Protein AF-A0A535KNZ9-F1 (afdb_monomer)

Foldseek 3Di:
DDDDDDDDDDDDDDPDPDDPPPPPPPPPPPDPPLPPPWFPDFDQDDQDPVPDDLVVVLLVVVVVQVPDPVHPDDDDDDDPPPCSSVSVSSNLVVLVVCVVVVHDHAQFETETEGHLQDEPLSVLCRVCVRLVHDDPCLVVDDPVVSVVVSVVSCPPPVHHYDYHYHPCVSHVDCVSVVVVVVVPDPPDD

Solvent-accessible surface area (backbone atoms only — not comparable to full-atom values): 12225 Å² total; per-residue (Å²): 137,90,82,88,87,87,87,86,79,81,88,75,89,73,83,81,85,76,76,82,72,79,75,77,74,75,73,71,77,77,67,80,78,74,82,72,85,30,58,71,36,67,66,68,68,87,66,53,73,92,80,39,86,76,58,60,68,63,44,52,51,53,52,52,48,64,68,35,90,89,42,90,77,84,85,90,83,77,68,86,89,77,44,63,66,56,50,51,24,46,44,50,52,53,45,51,52,37,36,75,70,72,44,100,49,58,72,27,70,35,42,40,26,49,17,77,70,34,46,72,68,55,53,51,52,49,52,34,50,50,65,72,47,86,61,98,59,50,90,78,45,55,74,69,56,44,53,51,53,48,53,60,60,63,64,36,91,87,47,43,64,46,75,45,70,37,59,55,66,38,71,72,41,66,72,50,58,54,60,61,65,71,75,66,75,75,81,80,127

Radius of gyration: 28.62 Å; Cα contacts (8 Å, |Δi|>4): 158; chains: 1; bounding box: 49×64×107 Å

Nearest PDB structures (foldseek):
  8dfm-assembly1_D  TM=2.794E-01  e=5.513E+00  Homo sapiens
  2lnd-assembly1_A  TM=2.358E-01  e=5.881E+00  synthetic construct
  5b3h-assembly2_E  TM=2.537E-01  e=5.881E+00  Arabidopsis thaliana

Sequence (189 aa):
MQGHVQDINKFTLQPPQSTYMLATVQVKAQQPRNYTFSMNSTVPPSTDASTVMQRGDEVNTVLRMLTDLQTSSVILTGDSGVGKSMLAALLYSRLELTAQAGLPAPRHFVWLSVGAYTTLPDVIASILSGIHVHDPGFFLLGPEQQVLTLLRALRRPREPALVVLDQFEGLLNPETHQILEGQGEIPLF

Secondary structure (DSSP, 8-state):
-------------PPP--------------------SSEEESSPPP--TTTS---HHHHHHHHHHHHSTT-S-------TTS-HHHHHHHHHHHHHHHHHTTSS--SEEEEEEE-TT--HHHHHHHHHHHTT---TTGGGS-HHHHHHHHHHHHT-TT--EEEEEETTHHHH-HHHHHHHHTT------

Mean predicted aligned error: 14.38 Å

pLDDT: mean 74.49, std 22.16, range [31.3, 95.62]

Structure (mmCIF, N/CA/C/O backbone):
data_AF-A0A535KNZ9-F1
#
_entry.id   AF-A0A535KNZ9-F1
#
loop_
_atom_site.group_PDB
_atom_site.id
_atom_site.type_symbol
_atom_site.label_atom_id
_atom_site.label_alt_id
_atom_site.label_comp_id
_atom_site.label_asym_id
_atom_site.label_entity_id
_atom_site.label_seq_id
_atom_site.pdbx_PDB_ins_code
_atom_site.Cartn_x
_atom_site.Cartn_y
_atom_site.Cartn_z
_atom_site.occupancy
_atom_site.B_iso_or_equiv
_atom_site.auth_seq_id
_atom_site.auth_comp_id
_atom_site.auth_asym_id
_atom_site.auth_atom_id
_atom_site.pdbx_PDB_model_num
ATOM 1 N N . MET A 1 1 ? -2.538 -49.581 -86.887 1.00 39.16 1 MET A N 1
ATOM 2 C CA . MET A 1 1 ? -1.205 -49.612 -86.241 1.00 39.16 1 MET A CA 1
ATOM 3 C C . MET A 1 1 ? -1.165 -48.507 -85.185 1.00 39.16 1 MET A C 1
ATOM 5 O O . MET A 1 1 ? -1.936 -47.567 -85.303 1.00 39.16 1 MET A O 1
ATOM 9 N N . GLN A 1 2 ? -0.390 -48.718 -84.120 1.00 34.19 2 GLN A N 1
ATOM 10 C CA . GLN A 1 2 ? -0.429 -48.083 -82.787 1.00 34.19 2 GLN A CA 1
ATOM 11 C C . GLN A 1 2 ? 0.057 -46.617 -82.682 1.00 34.19 2 GLN A C 1
ATOM 13 O O . GLN A 1 2 ? 0.839 -46.179 -83.517 1.00 34.19 2 GLN A O 1
ATOM 18 N N . GLY A 1 3 ? -0.319 -45.971 -81.555 1.00 32.22 3 GLY A N 1
ATOM 19 C CA . GLY A 1 3 ? 0.392 -44.878 -80.837 1.00 32.22 3 GLY A CA 1
ATOM 20 C C . GLY A 1 3 ? -0.304 -43.503 -80.903 1.00 32.22 3 GLY A C 1
ATOM 21 O O . GLY A 1 3 ? -0.301 -42.908 -81.968 1.00 32.22 3 GLY A O 1
ATOM 22 N N . HIS A 1 4 ? -1.073 -43.002 -79.912 1.00 33.06 4 HIS A N 1
ATOM 23 C CA . HIS A 1 4 ? -0.689 -42.348 -78.625 1.00 33.06 4 HIS A CA 1
ATOM 24 C C . HIS A 1 4 ? 0.425 -41.284 -78.814 1.00 33.06 4 HIS A C 1
ATOM 26 O O . HIS A 1 4 ? 1.484 -41.636 -79.312 1.00 33.06 4 HIS A O 1
ATOM 32 N N . VAL A 1 5 ? 0.268 -39.982 -78.504 1.00 36.25 5 VAL A N 1
ATOM 33 C CA . VAL A 1 5 ? 0.156 -39.370 -77.158 1.00 36.25 5 VAL A CA 1
ATOM 34 C C . VAL A 1 5 ? -0.211 -37.857 -77.239 1.00 36.25 5 VAL A C 1
ATOM 36 O O . VAL A 1 5 ? 0.451 -37.100 -77.938 1.00 36.25 5 VAL A O 1
ATOM 39 N N . GLN A 1 6 ? -1.237 -37.486 -76.460 1.00 36.56 6 GLN A N 1
ATOM 40 C CA . GLN A 1 6 ? -1.499 -36.289 -75.617 1.00 36.56 6 GLN A CA 1
ATOM 41 C C . GLN A 1 6 ? -1.649 -34.843 -76.148 1.00 36.56 6 GLN A C 1
ATOM 43 O O . GLN A 1 6 ? -0.715 -34.152 -76.544 1.00 36.56 6 GLN A O 1
ATOM 48 N N . ASP A 1 7 ? -2.892 -34.399 -75.933 1.00 37.12 7 ASP A N 1
ATOM 49 C CA . ASP A 1 7 ? -3.449 -33.102 -75.542 1.00 37.12 7 ASP A CA 1
ATOM 50 C C . ASP A 1 7 ? -2.548 -32.049 -74.865 1.00 37.12 7 ASP A C 1
ATOM 52 O O . ASP A 1 7 ? -1.911 -32.288 -73.841 1.00 37.12 7 ASP A O 1
ATOM 56 N N . ILE A 1 8 ? -2.705 -30.804 -75.327 1.00 36.19 8 ILE A N 1
ATOM 57 C CA . ILE A 1 8 ? -2.505 -29.576 -74.544 1.00 36.19 8 ILE A CA 1
ATOM 58 C C . ILE A 1 8 ? -3.769 -28.724 -74.683 1.00 36.19 8 ILE A C 1
ATOM 60 O O . ILE A 1 8 ? -3.910 -27.907 -75.593 1.00 36.19 8 ILE A O 1
ATOM 64 N N . ASN A 1 9 ? -4.725 -28.963 -73.783 1.00 38.25 9 ASN A N 1
ATOM 65 C CA . ASN A 1 9 ? -5.934 -28.160 -73.658 1.00 38.25 9 ASN A CA 1
ATOM 66 C C . ASN A 1 9 ? -5.659 -26.869 -72.879 1.00 38.25 9 ASN A C 1
ATOM 68 O O . ASN A 1 9 ? -4.978 -26.847 -71.855 1.00 38.25 9 ASN A O 1
ATOM 72 N N . LYS A 1 10 ? -6.220 -25.788 -73.420 1.00 40.00 10 LYS A N 1
ATOM 73 C CA . LYS A 1 10 ? -6.151 -24.402 -72.958 1.00 40.00 10 LYS A CA 1
ATOM 74 C C . LYS A 1 10 ? -6.580 -24.263 -71.494 1.00 40.00 10 LYS A C 1
ATOM 76 O O . LYS A 1 10 ? -7.691 -24.635 -71.128 1.00 40.00 10 LYS A O 1
ATOM 81 N N . PHE A 1 11 ? -5.725 -23.637 -70.690 1.00 34.12 11 PHE A N 1
ATOM 82 C CA . PHE A 1 11 ? -6.059 -23.156 -69.352 1.00 34.12 11 PHE A CA 1
ATOM 83 C C . PHE A 1 11 ? -7.019 -21.962 -69.449 1.00 34.12 11 PHE A C 1
ATOM 85 O O . PHE A 1 11 ? -6.613 -20.839 -69.744 1.00 34.12 11 PHE A O 1
ATOM 92 N N . THR A 1 12 ? -8.301 -22.201 -69.191 1.00 36.66 12 THR A N 1
ATOM 93 C CA . THR A 1 12 ? -9.285 -21.161 -68.860 1.00 36.66 12 THR A CA 1
ATOM 94 C C . THR A 1 12 ? -9.306 -20.967 -67.346 1.00 36.66 12 THR A C 1
ATOM 96 O O . THR A 1 12 ? -9.659 -21.881 -66.605 1.00 36.66 12 THR A O 1
ATOM 99 N N . LEU A 1 13 ? -8.912 -19.777 -66.887 1.00 37.06 13 LEU A N 1
ATOM 100 C CA . LEU A 1 13 ? -8.936 -19.376 -65.481 1.00 37.06 13 LEU A CA 1
ATOM 101 C C . LEU A 1 13 ? -10.388 -19.167 -65.020 1.00 37.06 13 LEU A C 1
ATOM 103 O O . LEU A 1 13 ? -11.005 -18.150 -65.334 1.00 37.06 13 LEU A O 1
ATOM 107 N N . GLN A 1 14 ? -10.929 -20.126 -64.269 1.00 38.38 14 GLN A N 1
ATOM 108 C CA . GLN A 1 14 ? -12.093 -19.913 -63.405 1.00 38.38 14 GLN A CA 1
ATOM 109 C C . GLN A 1 14 ? -11.605 -19.400 -62.040 1.00 38.38 14 GLN A C 1
ATOM 111 O O . GLN A 1 14 ? -10.661 -19.974 -61.491 1.00 38.38 14 GLN A O 1
ATOM 116 N N . PRO A 1 15 ? -12.209 -18.348 -61.460 1.00 41.50 15 PRO A N 1
ATOM 117 C CA . PRO A 1 15 ? -11.874 -17.939 -60.104 1.00 41.50 15 PRO A CA 1
ATOM 118 C C . PRO A 1 15 ? -12.396 -18.986 -59.102 1.00 41.50 15 PRO A C 1
ATOM 120 O O . PRO A 1 15 ? -13.551 -19.407 -59.215 1.00 41.50 15 PRO A O 1
ATOM 123 N N . PRO A 1 16 ? -11.593 -19.415 -58.113 1.00 38.31 16 PRO A N 1
ATOM 124 C CA . PRO A 1 16 ? -12.078 -20.295 -57.063 1.00 38.31 16 PRO A CA 1
ATOM 125 C C . PRO A 1 16 ? -13.071 -19.540 -56.172 1.00 38.31 16 PRO A C 1
ATOM 127 O O . PRO A 1 16 ? -12.793 -18.446 -55.678 1.00 38.31 16 PRO A O 1
ATOM 130 N N . GLN A 1 17 ? -14.240 -20.143 -55.958 1.00 41.19 17 GLN A N 1
ATOM 131 C CA . GLN A 1 17 ? -15.178 -19.735 -54.920 1.00 41.19 17 GLN A CA 1
ATOM 132 C C . GLN A 1 17 ? -14.539 -20.013 -53.555 1.00 41.19 17 GLN A C 1
ATOM 134 O O . GLN A 1 17 ? -14.625 -21.121 -53.030 1.00 41.19 17 GLN A O 1
ATOM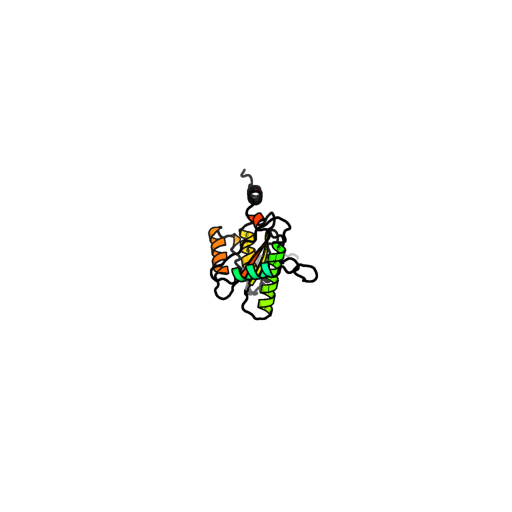 139 N N . SER A 1 18 ? -13.865 -19.018 -52.984 1.00 37.72 18 SER A N 1
ATOM 140 C CA . SER A 1 18 ? -13.358 -19.107 -51.616 1.00 37.72 18 SER A CA 1
ATOM 141 C C . SER A 1 18 ? -14.517 -18.944 -50.639 1.00 37.72 18 SER A C 1
ATOM 143 O O . SER A 1 18 ? -14.947 -17.838 -50.319 1.00 37.72 18 SER A O 1
ATOM 145 N N . THR A 1 19 ? -15.032 -20.078 -50.174 1.00 40.06 19 THR A N 1
ATOM 146 C CA . THR A 1 19 ? -15.818 -20.202 -48.950 1.00 40.06 19 THR A CA 1
ATOM 147 C C . THR A 1 19 ? -15.082 -19.488 -47.816 1.00 40.06 19 THR A C 1
ATOM 149 O O . THR A 1 19 ? -14.026 -19.940 -47.375 1.00 40.06 19 THR A O 1
ATOM 152 N N . TYR A 1 20 ? -15.630 -18.373 -47.332 1.00 35.84 20 TYR A N 1
ATOM 153 C CA . TYR A 1 20 ? -15.193 -17.759 -46.082 1.00 35.84 20 TYR A CA 1
ATOM 154 C C . TYR A 1 20 ? -15.549 -18.710 -44.934 1.00 35.84 20 TYR A C 1
ATOM 156 O O . TYR A 1 20 ? -16.614 -18.613 -44.328 1.00 35.84 20 TYR A O 1
ATOM 164 N N . MET A 1 21 ? -14.667 -19.666 -44.644 1.00 35.38 21 MET A N 1
ATOM 165 C CA . MET A 1 21 ? -14.666 -20.315 -43.344 1.00 35.38 21 MET A CA 1
ATOM 166 C C . MET A 1 21 ? -14.260 -19.245 -42.336 1.00 35.38 21 MET A C 1
ATOM 168 O O . MET A 1 21 ? -13.110 -18.806 -42.318 1.00 35.38 21 MET A O 1
ATOM 172 N N . LEU A 1 22 ? -15.217 -18.799 -41.519 1.00 35.72 22 LEU A N 1
ATOM 173 C CA . LEU A 1 22 ? -14.913 -18.125 -40.267 1.00 35.72 22 LEU A CA 1
ATOM 174 C C . LEU A 1 22 ? -14.043 -19.080 -39.450 1.00 35.72 22 LEU A C 1
ATOM 176 O O . LEU A 1 22 ? -14.545 -19.958 -38.751 1.00 35.72 22 LEU A O 1
ATOM 180 N N . ALA A 1 23 ? -12.726 -18.914 -39.548 1.00 34.81 23 ALA A N 1
ATOM 181 C CA . ALA A 1 23 ? -11.827 -19.358 -38.510 1.00 34.81 23 ALA A CA 1
ATOM 182 C C . ALA A 1 23 ? -12.213 -18.548 -37.273 1.00 34.81 23 ALA A C 1
ATOM 184 O O . ALA A 1 23 ? -11.789 -17.407 -37.092 1.00 34.81 23 ALA A O 1
ATOM 185 N N . THR A 1 24 ? -13.083 -19.115 -36.441 1.00 36.78 24 THR A N 1
ATOM 186 C CA . THR A 1 24 ? -13.225 -18.685 -35.059 1.00 36.78 24 THR A CA 1
ATOM 187 C C . THR A 1 24 ? -11.876 -18.938 -34.408 1.00 36.78 24 THR A C 1
ATOM 189 O O . THR A 1 24 ? -11.614 -20.016 -33.877 1.00 36.78 24 THR A O 1
ATOM 192 N N . VAL A 1 25 ? -10.986 -17.951 -34.503 1.00 35.62 25 VAL A N 1
ATOM 193 C CA . VAL A 1 25 ? -9.851 -17.827 -33.605 1.00 35.62 25 VAL A CA 1
ATOM 194 C C . VAL A 1 25 ? -10.488 -17.672 -32.236 1.00 35.62 25 VAL A C 1
ATOM 196 O O . VAL A 1 25 ? -10.927 -16.588 -31.854 1.00 35.62 25 VAL A O 1
ATOM 199 N N . GLN A 1 26 ? -10.620 -18.787 -31.516 1.00 33.94 26 GLN A N 1
ATOM 200 C CA . GLN A 1 26 ? -10.774 -18.732 -30.078 1.00 33.94 26 GLN A CA 1
ATOM 201 C C . GLN A 1 26 ? -9.528 -18.015 -29.578 1.00 33.94 26 GLN A C 1
ATOM 203 O O . GLN A 1 26 ? -8.453 -18.603 -29.461 1.00 33.94 26 GLN A O 1
ATOM 208 N N . VAL A 1 27 ? -9.667 -16.712 -29.337 1.00 34.44 27 VAL A N 1
ATOM 209 C CA . VAL A 1 27 ? -8.736 -15.960 -28.515 1.00 34.44 27 VAL A CA 1
ATOM 210 C C . VAL A 1 27 ? -8.829 -16.627 -27.154 1.00 34.44 27 VAL A C 1
ATOM 212 O O . VAL A 1 27 ? -9.725 -16.347 -26.361 1.00 34.44 27 VAL A O 1
ATOM 215 N N . LYS A 1 28 ? -7.948 -17.605 -26.927 1.00 31.30 28 LYS A N 1
ATOM 216 C CA . LYS A 1 28 ? -7.671 -18.144 -25.605 1.00 31.30 28 LYS A CA 1
ATOM 217 C C . LYS A 1 28 ? -7.390 -16.918 -24.757 1.00 31.30 28 LYS A C 1
ATOM 219 O O . LYS A 1 28 ? -6.410 -16.225 -25.031 1.00 31.30 28 LYS A O 1
ATOM 224 N N . ALA A 1 29 ? -8.308 -16.614 -23.836 1.00 39.47 29 ALA A N 1
ATOM 225 C CA . ALA A 1 29 ? -8.191 -15.495 -22.918 1.00 39.47 29 ALA A CA 1
ATOM 226 C C . ALA A 1 29 ? -6.749 -15.483 -22.419 1.00 39.47 29 ALA A C 1
ATOM 228 O O . ALA A 1 29 ? -6.291 -16.461 -21.819 1.00 39.47 29 ALA A O 1
ATOM 229 N N . GLN A 1 30 ? -6.005 -14.448 -22.809 1.00 34.53 30 GLN A N 1
ATOM 230 C CA . GLN A 1 30 ? -4.644 -14.267 -22.352 1.00 34.53 30 GLN A CA 1
ATOM 231 C C . GLN A 1 30 ? -4.759 -14.164 -20.838 1.00 34.53 30 GLN A C 1
ATOM 233 O O . GLN A 1 30 ? -5.294 -13.191 -20.313 1.00 34.53 30 GLN A O 1
ATOM 238 N N . GLN A 1 31 ? -4.346 -15.228 -20.150 1.00 38.00 31 GLN A N 1
ATOM 239 C CA . GLN A 1 31 ? -4.131 -15.176 -18.716 1.00 38.00 31 GLN A CA 1
ATOM 240 C C . GLN A 1 31 ? -3.227 -13.965 -18.468 1.00 38.00 31 GLN A C 1
ATOM 242 O O . GLN A 1 31 ? -2.269 -13.790 -19.236 1.00 38.00 31 GLN A O 1
ATOM 247 N N . PRO A 1 32 ? -3.534 -13.111 -17.477 1.00 37.00 32 PRO A N 1
ATOM 248 C CA . PRO A 1 32 ? -2.661 -11.999 -17.148 1.00 37.00 32 PRO A CA 1
ATOM 249 C C . PRO A 1 32 ? -1.264 -12.581 -16.952 1.00 37.00 32 PRO A C 1
ATOM 251 O O . PRO A 1 32 ? -1.059 -13.490 -16.144 1.00 37.00 32 PRO A O 1
ATOM 254 N N . ARG A 1 33 ? -0.314 -12.146 -17.787 1.00 39.59 33 ARG A N 1
ATOM 255 C CA . ARG A 1 33 ? 1.093 -12.468 -17.578 1.00 39.59 33 ARG A CA 1
ATOM 256 C C . ARG A 1 33 ? 1.458 -11.805 -16.261 1.00 39.59 33 ARG A C 1
ATOM 258 O O . ARG A 1 33 ? 1.705 -10.606 -16.224 1.00 39.59 33 ARG A O 1
ATOM 265 N N . ASN A 1 34 ? 1.441 -12.581 -15.185 1.00 43.22 34 ASN A N 1
ATOM 266 C CA . ASN A 1 34 ? 2.008 -12.167 -13.918 1.00 43.22 34 ASN A CA 1
ATOM 267 C C . ASN A 1 34 ? 3.515 -12.052 -14.157 1.00 43.22 34 ASN A C 1
ATOM 269 O O . ASN A 1 34 ? 4.228 -13.059 -14.191 1.00 43.22 34 ASN A O 1
ATOM 273 N N . TYR A 1 35 ? 3.991 -10.834 -14.409 1.00 44.66 35 TYR A N 1
ATOM 274 C CA . TYR A 1 35 ? 5.412 -10.505 -14.460 1.00 44.66 35 TYR A CA 1
ATOM 275 C C . TYR A 1 35 ? 5.965 -10.644 -13.033 1.00 44.66 35 TYR A C 1
ATOM 277 O O . TYR A 1 35 ? 6.101 -9.680 -12.296 1.00 44.66 35 TYR A O 1
ATOM 285 N N . THR A 1 36 ? 6.194 -11.889 -12.610 1.00 45.84 36 THR A N 1
ATOM 286 C CA . THR A 1 36 ? 6.472 -12.278 -11.213 1.00 45.84 36 THR A CA 1
ATOM 287 C C . THR A 1 36 ? 7.977 -12.373 -10.942 1.00 45.84 36 THR A C 1
ATOM 289 O O . THR A 1 36 ? 8.408 -13.165 -10.115 1.00 45.84 36 THR A O 1
ATOM 292 N N . PHE A 1 37 ? 8.809 -11.641 -11.687 1.00 49.78 37 PHE A N 1
ATOM 293 C CA . PHE A 1 37 ? 10.268 -11.783 -11.578 1.00 49.78 37 PHE A CA 1
ATOM 294 C C . PHE A 1 37 ? 10.916 -10.784 -10.618 1.00 49.78 37 PHE A C 1
ATOM 296 O O . PHE A 1 37 ? 12.075 -10.958 -10.261 1.00 49.78 37 PHE A O 1
ATOM 303 N N . SER A 1 38 ? 10.184 -9.762 -10.179 1.00 60.25 38 SER A N 1
ATOM 304 C CA . SER A 1 38 ? 10.746 -8.663 -9.395 1.00 60.25 38 SER A CA 1
ATOM 305 C C . SER A 1 38 ? 10.395 -8.710 -7.908 1.00 60.25 38 SER A C 1
ATOM 307 O O . SER A 1 38 ? 11.213 -8.271 -7.103 1.00 60.25 38 SER A O 1
ATOM 309 N N . MET A 1 39 ? 9.220 -9.227 -7.531 1.00 74.31 39 MET A N 1
ATOM 310 C CA . MET A 1 39 ? 8.682 -9.123 -6.167 1.00 74.31 39 MET A CA 1
ATOM 311 C C . MET A 1 39 ? 9.048 -10.304 -5.277 1.00 74.31 39 MET A C 1
ATOM 313 O O . MET A 1 39 ? 8.943 -11.455 -5.691 1.00 74.31 39 MET A O 1
ATOM 317 N N . ASN A 1 40 ? 9.381 -10.018 -4.017 1.00 60.38 40 ASN A N 1
ATOM 318 C CA . ASN A 1 40 ? 9.704 -11.042 -3.023 1.00 60.38 40 ASN A CA 1
ATOM 319 C C . ASN A 1 40 ? 8.456 -11.785 -2.520 1.00 60.38 40 ASN A C 1
ATOM 321 O O . ASN A 1 40 ? 8.513 -12.973 -2.216 1.00 60.38 40 ASN A O 1
ATOM 325 N N . SER A 1 41 ? 7.328 -11.083 -2.399 1.00 70.50 41 SER A N 1
ATOM 326 C CA . SER A 1 41 ? 6.042 -11.639 -1.966 1.00 70.50 41 SER A CA 1
ATOM 327 C C . SER A 1 41 ? 4.907 -10.678 -2.308 1.00 70.50 41 SER A C 1
ATOM 329 O O . SER A 1 41 ? 5.073 -9.461 -2.226 1.00 70.50 41 SER A O 1
ATOM 331 N N . THR A 1 42 ? 3.736 -11.224 -2.622 1.00 82.44 42 THR A N 1
ATOM 332 C CA . THR A 1 42 ? 2.476 -10.477 -2.774 1.00 82.44 42 THR A CA 1
ATOM 333 C C . THR A 1 42 ? 1.480 -10.760 -1.646 1.00 82.44 42 THR A C 1
ATOM 335 O O . THR A 1 42 ? 0.327 -10.338 -1.698 1.00 82.44 42 THR A O 1
ATOM 338 N N . VAL A 1 43 ? 1.916 -11.500 -0.622 1.00 84.38 43 VAL A N 1
ATOM 339 C CA . VAL A 1 43 ? 1.088 -11.943 0.502 1.00 84.38 43 VAL A CA 1
ATOM 340 C C . VAL A 1 43 ? 1.725 -11.469 1.812 1.00 84.38 43 VAL A C 1
ATOM 342 O O . VAL A 1 43 ? 2.948 -11.604 1.969 1.00 84.38 43 VAL A O 1
ATOM 345 N N . PRO A 1 44 ? 0.935 -10.921 2.755 1.00 87.75 44 PRO A N 1
ATOM 346 C CA . PRO A 1 44 ? 1.438 -10.552 4.073 1.00 87.75 44 PRO A CA 1
ATOM 347 C C . PRO A 1 44 ? 1.926 -11.777 4.867 1.00 87.75 44 PRO A C 1
ATOM 349 O O . PRO A 1 44 ? 1.442 -12.893 4.656 1.00 87.75 44 PRO A O 1
ATOM 352 N N . PRO A 1 45 ? 2.856 -11.596 5.822 1.00 85.62 45 PRO A N 1
ATOM 353 C CA . PRO A 1 45 ? 3.213 -12.650 6.767 1.00 85.62 45 PRO A CA 1
ATOM 354 C C . PRO A 1 45 ? 2.011 -13.045 7.643 1.00 85.62 45 PRO A C 1
ATOM 356 O O . PRO A 1 45 ? 1.118 -12.237 7.899 1.00 85.62 45 PRO A O 1
ATOM 359 N N . SER A 1 46 ? 2.000 -14.292 8.127 1.00 81.69 46 SER A N 1
ATOM 360 C CA . SER A 1 46 ? 0.912 -14.820 8.964 1.00 81.69 46 SER A CA 1
ATOM 361 C C . SER A 1 46 ? 0.729 -14.008 10.250 1.00 81.69 46 SER A C 1
ATOM 363 O O . SER A 1 46 ? 1.695 -13.747 10.963 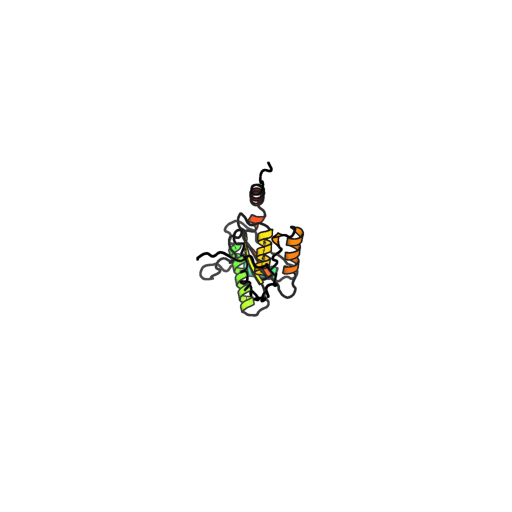1.00 81.69 46 SER A O 1
ATOM 365 N N . THR A 1 47 ? -0.518 -13.643 10.564 1.00 82.62 47 THR A N 1
ATOM 366 C CA . THR A 1 47 ? -0.891 -12.828 11.734 1.00 82.62 47 THR A CA 1
ATOM 367 C C . THR A 1 47 ? -1.548 -13.616 12.865 1.00 82.62 47 THR A C 1
ATOM 369 O O . THR A 1 47 ? -2.220 -13.022 13.710 1.00 82.62 47 THR A O 1
ATOM 372 N N . ASP A 1 48 ? -1.416 -14.942 12.877 1.00 79.00 48 ASP A N 1
ATOM 373 C CA . ASP A 1 48 ? -2.092 -15.792 13.858 1.00 79.00 48 ASP A CA 1
ATOM 374 C C . ASP A 1 48 ? -1.736 -15.383 15.301 1.00 79.00 48 ASP A C 1
ATOM 376 O O . ASP A 1 48 ? -0.571 -15.382 15.709 1.00 79.00 48 ASP A O 1
ATOM 380 N N . ALA A 1 49 ? -2.766 -15.052 16.085 1.00 71.56 49 ALA A N 1
ATOM 381 C CA . ALA A 1 49 ? -2.641 -14.612 17.470 1.00 71.56 49 ALA A CA 1
ATOM 382 C C . ALA A 1 49 ? -2.051 -15.677 18.403 1.00 71.56 49 ALA A C 1
ATOM 384 O O . ALA A 1 49 ? -1.560 -15.332 19.476 1.00 71.56 49 ALA A O 1
ATOM 385 N N . SER A 1 50 ? -2.048 -16.947 17.992 1.00 66.44 50 SER A N 1
ATOM 386 C CA . SER A 1 50 ? -1.359 -18.021 18.713 1.00 66.44 50 SER A CA 1
ATOM 387 C C . SER A 1 50 ? 0.169 -17.953 18.584 1.00 66.44 50 SER A C 1
ATOM 389 O O . SER A 1 50 ? 0.880 -18.515 19.415 1.00 66.44 50 SER A O 1
ATOM 391 N N . THR A 1 51 ? 0.681 -17.241 17.575 1.00 67.50 51 THR A N 1
ATOM 392 C CA . THR A 1 51 ? 2.116 -17.179 17.246 1.00 67.50 51 THR A CA 1
ATOM 393 C C . THR A 1 51 ? 2.694 -15.764 17.272 1.00 67.50 51 THR A C 1
ATOM 395 O O . THR A 1 51 ? 3.912 -15.603 17.347 1.00 67.50 51 THR A O 1
ATOM 398 N N . VAL A 1 52 ? 1.846 -14.729 17.249 1.00 75.81 52 VAL A N 1
ATOM 399 C CA . VAL A 1 52 ? 2.262 -13.332 17.069 1.00 75.81 52 VAL A CA 1
ATOM 400 C C . VAL A 1 52 ? 1.650 -12.415 18.127 1.00 75.81 52 VAL A C 1
ATOM 402 O O . VAL A 1 52 ? 0.432 -12.358 18.315 1.00 75.81 52 VAL A O 1
ATOM 405 N N . MET A 1 53 ? 2.503 -11.598 18.754 1.00 78.12 53 MET A N 1
ATOM 406 C CA . MET A 1 53 ? 2.088 -10.520 19.655 1.00 78.12 53 MET A CA 1
ATOM 407 C C . MET A 1 53 ? 1.306 -9.433 18.899 1.00 78.12 53 MET A C 1
ATOM 409 O O . MET A 1 53 ? 1.819 -8.814 17.972 1.00 78.12 53 MET A O 1
ATOM 413 N N . GLN A 1 54 ? 0.078 -9.160 19.340 1.00 80.50 54 GLN A N 1
ATOM 414 C CA . GLN A 1 54 ? -0.910 -8.371 18.587 1.00 80.50 54 GLN A CA 1
ATOM 415 C C . GLN A 1 54 ? -0.696 -6.846 18.597 1.00 80.50 54 GLN A C 1
ATOM 417 O O . GLN A 1 54 ? -1.441 -6.138 17.925 1.00 80.50 54 GLN A O 1
ATOM 422 N N . ARG A 1 55 ? 0.292 -6.334 19.355 1.00 78.75 55 ARG A N 1
ATOM 423 C CA . ARG A 1 55 ? 0.739 -4.918 19.359 1.00 78.75 55 ARG A CA 1
ATOM 424 C C . ARG A 1 55 ? -0.410 -3.899 19.261 1.00 78.75 55 ARG A C 1
ATOM 426 O O . ARG A 1 55 ? -0.370 -2.959 18.470 1.00 78.75 55 ARG A O 1
ATOM 433 N N . GLY A 1 56 ? -1.459 -4.113 20.059 1.00 80.00 56 GLY A N 1
ATOM 434 C CA . GLY A 1 56 ? -2.761 -3.465 19.875 1.00 80.00 56 GLY A CA 1
ATOM 435 C C . GLY A 1 56 ? -2.707 -1.937 19.858 1.00 80.00 56 GLY A C 1
ATOM 436 O O . GLY A 1 56 ? -3.378 -1.319 19.033 1.00 80.00 56 GLY A O 1
ATOM 437 N N . ASP A 1 57 ? -1.877 -1.330 20.705 1.00 86.69 57 ASP A N 1
ATOM 438 C CA . ASP A 1 57 ? -1.747 0.129 20.789 1.00 86.69 57 ASP A CA 1
ATOM 439 C C . ASP A 1 57 ? -1.093 0.731 19.537 1.00 86.69 57 ASP A C 1
ATOM 441 O O . ASP A 1 57 ? -1.573 1.736 19.005 1.00 86.69 57 ASP A O 1
ATOM 445 N N . GLU A 1 58 ? -0.045 0.087 19.011 1.00 88.88 58 GLU A N 1
ATOM 446 C CA . GLU A 1 58 ? 0.635 0.491 17.772 1.00 88.88 58 GLU A CA 1
ATOM 447 C C . GLU A 1 58 ? -0.316 0.363 16.576 1.00 88.88 58 GLU A C 1
ATOM 449 O O . GLU A 1 58 ? -0.474 1.304 15.795 1.00 88.88 58 GLU A O 1
ATOM 454 N N . VAL A 1 59 ? -1.023 -0.770 16.481 1.00 88.69 59 VAL A N 1
ATOM 455 C CA . VAL A 1 59 ? -2.022 -1.027 15.433 1.00 88.69 59 VAL A CA 1
ATOM 456 C C . VAL A 1 59 ? -3.137 0.018 15.481 1.00 88.69 59 VAL A C 1
ATOM 458 O O . VAL A 1 59 ? -3.475 0.610 14.459 1.00 88.69 59 VAL A O 1
ATOM 461 N N . ASN A 1 60 ? -3.699 0.300 16.660 1.00 90.25 60 ASN A N 1
ATOM 462 C CA . ASN A 1 60 ? -4.758 1.301 16.807 1.00 90.25 60 ASN A CA 1
ATOM 463 C C . ASN A 1 60 ? -4.267 2.709 16.440 1.00 90.25 60 ASN A C 1
ATOM 465 O O . ASN A 1 60 ? -5.001 3.479 15.820 1.00 90.25 60 ASN A O 1
ATOM 469 N N . THR A 1 61 ? -3.025 3.040 16.795 1.00 91.75 61 THR A N 1
ATOM 470 C CA . THR A 1 61 ? -2.422 4.340 16.486 1.00 91.75 61 THR A CA 1
ATOM 471 C C . THR A 1 61 ? -2.293 4.538 14.980 1.00 91.75 61 THR A C 1
ATOM 473 O O . THR A 1 61 ? -2.779 5.541 14.456 1.00 91.75 61 THR A O 1
ATOM 476 N N . VAL A 1 62 ? -1.704 3.570 14.272 1.00 91.69 62 VAL A N 1
ATOM 477 C CA . VAL A 1 62 ? -1.524 3.655 12.816 1.00 91.69 62 VAL A CA 1
ATOM 478 C C . VAL A 1 62 ? -2.866 3.597 12.088 1.00 91.69 62 VAL A C 1
ATOM 480 O O . VAL A 1 62 ? -3.085 4.360 11.151 1.00 91.69 62 VAL A O 1
ATOM 483 N N . LEU A 1 63 ? -3.805 2.766 12.547 1.00 89.94 63 LEU A N 1
ATOM 484 C CA . LEU A 1 63 ? -5.150 2.706 11.975 1.00 89.94 63 LEU A CA 1
ATOM 485 C C . LEU A 1 63 ? -5.872 4.055 12.086 1.00 89.94 63 LEU A C 1
ATOM 487 O O . LEU A 1 63 ? -6.504 4.500 11.128 1.00 89.94 63 LEU A O 1
ATOM 491 N N . ARG A 1 64 ? -5.739 4.742 13.228 1.00 90.12 64 ARG A N 1
ATOM 492 C CA . ARG A 1 64 ? -6.289 6.089 13.409 1.00 90.12 64 ARG A CA 1
ATOM 493 C C . ARG A 1 64 ? -5.654 7.091 12.446 1.00 90.12 64 ARG A C 1
ATOM 495 O O . ARG A 1 64 ? -6.382 7.902 11.889 1.00 90.12 64 ARG A O 1
ATOM 502 N N . MET A 1 65 ? -4.340 7.014 12.224 1.00 92.12 65 MET A N 1
ATOM 503 C CA . MET A 1 65 ? -3.658 7.854 11.230 1.00 92.12 65 MET A CA 1
ATOM 504 C C . MET A 1 65 ? -4.195 7.590 9.820 1.00 92.12 65 MET A C 1
ATOM 506 O O . MET A 1 65 ? -4.538 8.534 9.127 1.00 92.12 65 MET A O 1
ATOM 510 N N . LEU A 1 66 ? -4.344 6.325 9.419 1.00 88.25 66 LEU A N 1
ATOM 511 C CA . LEU A 1 66 ? -4.868 5.948 8.098 1.00 88.25 66 LEU A CA 1
ATOM 512 C C . LEU A 1 66 ? -6.347 6.309 7.890 1.00 88.25 66 LEU A C 1
ATOM 514 O O . LEU A 1 66 ? -6.796 6.413 6.753 1.00 88.25 66 LEU A O 1
ATOM 518 N N . THR A 1 67 ? -7.110 6.478 8.972 1.00 85.75 67 THR A N 1
ATOM 519 C CA . THR A 1 67 ? -8.523 6.888 8.909 1.00 85.75 67 THR A CA 1
ATOM 520 C C . THR A 1 67 ? -8.675 8.410 8.788 1.00 85.75 67 THR A C 1
ATOM 522 O O . THR A 1 67 ? -9.743 8.897 8.418 1.00 85.75 67 THR A O 1
ATOM 525 N N . ASP A 1 68 ? -7.625 9.180 9.088 1.00 87.62 68 ASP A N 1
ATOM 526 C CA . ASP A 1 68 ? -7.629 10.630 8.909 1.00 87.62 68 ASP A CA 1
ATOM 527 C C . ASP A 1 68 ? -7.648 10.985 7.414 1.00 87.62 68 ASP A C 1
ATOM 529 O O . ASP A 1 68 ? -6.770 10.585 6.652 1.00 87.62 68 ASP A O 1
ATOM 533 N N . LEU A 1 69 ? -8.629 11.792 6.999 1.00 81.19 69 LEU A N 1
ATOM 534 C CA . LEU A 1 69 ? -8.799 12.247 5.615 1.00 81.19 69 LEU A CA 1
ATOM 535 C C . LEU A 1 69 ? -7.613 13.072 5.090 1.00 81.19 69 LEU A C 1
ATOM 537 O O . LEU A 1 69 ? -7.481 13.231 3.878 1.00 81.19 69 LEU A O 1
ATOM 541 N N . GLN A 1 70 ? -6.776 13.625 5.973 1.00 85.81 70 GLN A N 1
ATOM 542 C CA . GLN A 1 70 ? -5.562 14.353 5.587 1.00 85.81 70 GLN A CA 1
ATOM 543 C C . GLN A 1 70 ? -4.342 13.437 5.406 1.00 85.81 70 GLN A C 1
ATOM 545 O O . GLN A 1 70 ? -3.316 13.878 4.885 1.00 85.81 70 GLN A O 1
ATOM 550 N N . THR A 1 71 ? -4.441 12.164 5.792 1.00 87.38 71 THR A N 1
ATOM 551 C CA . THR A 1 71 ? -3.340 11.203 5.702 1.00 87.38 71 THR A CA 1
ATOM 552 C C . THR A 1 71 ? -3.535 10.292 4.496 1.00 87.38 71 THR A C 1
ATOM 554 O O . THR A 1 71 ? -4.462 9.495 4.439 1.00 87.38 71 THR A O 1
ATOM 557 N N . SER A 1 72 ? -2.624 10.379 3.526 1.00 86.56 72 SER A N 1
ATOM 558 C CA . SER A 1 72 ? -2.612 9.491 2.349 1.00 86.56 72 SER A CA 1
ATOM 559 C C . SER A 1 72 ? -1.586 8.360 2.448 1.00 86.56 72 SER A C 1
ATOM 561 O O . SER A 1 72 ? -1.685 7.373 1.724 1.00 86.56 72 SER A O 1
ATOM 563 N N . SER A 1 73 ? -0.604 8.488 3.342 1.00 91.38 73 SER A N 1
ATOM 564 C CA . SER A 1 73 ? 0.477 7.521 3.514 1.00 91.38 73 SER A CA 1
ATOM 565 C C . SER A 1 73 ? 1.009 7.544 4.941 1.00 91.38 73 SER A C 1
ATOM 567 O O . SER A 1 73 ? 1.157 8.616 5.527 1.00 91.38 73 SER A O 1
ATOM 569 N N . VAL A 1 74 ? 1.380 6.375 5.458 1.00 94.00 74 VAL A N 1
ATOM 570 C CA . VAL A 1 74 ? 2.113 6.228 6.719 1.00 94.00 74 VAL A CA 1
ATOM 571 C C . VAL A 1 74 ? 3.396 5.460 6.433 1.00 94.00 74 VAL A C 1
ATOM 573 O O . VAL A 1 74 ? 3.359 4.418 5.784 1.00 94.00 74 VAL A O 1
ATOM 576 N N . ILE A 1 75 ? 4.527 5.974 6.916 1.00 93.50 75 ILE A N 1
ATOM 577 C CA . ILE A 1 75 ? 5.835 5.329 6.776 1.00 93.50 75 ILE A CA 1
ATOM 578 C C . ILE A 1 75 ? 6.205 4.721 8.127 1.00 93.50 75 ILE A C 1
ATOM 580 O O . ILE A 1 75 ? 6.311 5.436 9.123 1.00 93.50 75 ILE A O 1
ATOM 584 N N . LEU A 1 76 ? 6.402 3.403 8.158 1.00 92.50 76 LEU A N 1
ATOM 585 C CA . LEU A 1 76 ? 6.881 2.692 9.341 1.00 92.50 76 LEU A CA 1
ATOM 586 C C . LEU A 1 76 ? 8.408 2.617 9.294 1.00 92.50 76 LEU A C 1
ATOM 588 O O . LEU A 1 76 ? 8.976 1.951 8.431 1.00 92.50 76 LEU A O 1
ATOM 592 N N . THR A 1 77 ? 9.075 3.285 10.231 1.00 91.12 77 THR A N 1
ATOM 593 C CA . THR A 1 77 ? 10.539 3.282 10.360 1.00 91.12 77 THR A CA 1
ATOM 594 C C . THR A 1 77 ? 10.968 2.597 11.656 1.00 91.12 77 THR A C 1
ATOM 596 O O . THR A 1 77 ? 10.159 2.346 12.549 1.00 91.12 77 THR A O 1
ATOM 599 N N . GLY A 1 78 ? 12.244 2.230 11.741 1.00 88.62 78 GLY A N 1
ATOM 600 C CA . GLY A 1 78 ? 12.827 1.570 12.907 1.00 88.62 78 GLY A CA 1
ATOM 601 C C . GLY A 1 78 ? 13.853 0.523 12.509 1.00 88.62 78 GLY A C 1
ATOM 602 O O . GLY A 1 78 ? 13.979 0.175 11.331 1.00 88.62 78 GLY A O 1
ATOM 603 N N . ASP A 1 79 ? 14.557 -0.009 13.498 1.00 88.25 79 ASP A N 1
ATOM 604 C CA . ASP A 1 79 ? 15.648 -0.951 13.275 1.00 88.25 79 ASP A CA 1
ATOM 605 C C . ASP A 1 79 ? 15.184 -2.261 12.621 1.00 88.25 79 ASP A C 1
ATOM 607 O O . ASP A 1 79 ? 13.999 -2.638 12.624 1.00 88.25 79 ASP A O 1
ATOM 611 N N . SER A 1 80 ? 16.135 -2.962 12.002 1.00 85.25 80 SER A N 1
ATOM 612 C CA . SER A 1 80 ? 15.887 -4.291 11.445 1.00 85.25 80 SER A CA 1
ATOM 613 C C . SER A 1 80 ? 15.457 -5.265 12.548 1.00 85.25 80 SER A C 1
ATOM 615 O O . SER A 1 80 ? 15.926 -5.189 13.680 1.00 85.25 80 SER A O 1
ATOM 617 N N . GLY A 1 81 ? 14.520 -6.162 12.238 1.00 83.94 81 GLY A N 1
ATOM 618 C CA . GLY A 1 81 ? 14.025 -7.165 13.188 1.00 83.94 81 GLY A CA 1
ATOM 619 C C . GLY A 1 81 ? 13.009 -6.669 14.226 1.00 83.94 81 GLY A C 1
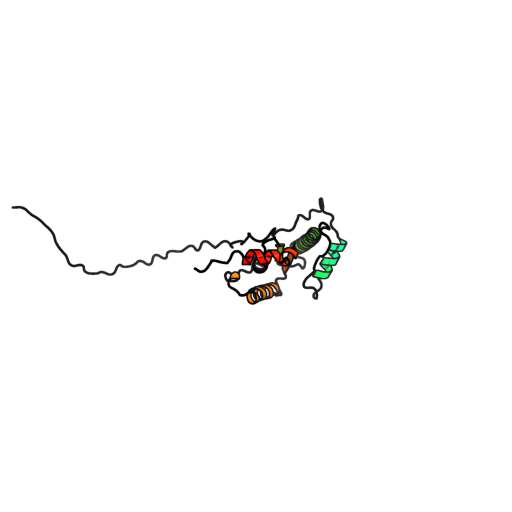ATOM 620 O O . GLY A 1 81 ? 12.405 -7.493 14.905 1.00 83.94 81 GLY A O 1
ATOM 621 N N . VAL A 1 82 ? 12.715 -5.363 14.313 1.00 87.06 82 VAL A N 1
ATOM 622 C CA . VAL A 1 82 ? 11.747 -4.837 15.302 1.00 87.06 82 VAL A CA 1
ATOM 623 C C . VAL A 1 82 ? 10.283 -5.193 14.992 1.00 87.06 82 VAL A C 1
ATOM 625 O O . VAL A 1 82 ? 9.397 -4.902 15.791 1.00 87.06 82 VAL A O 1
ATOM 628 N N . GLY A 1 83 ? 10.010 -5.832 13.848 1.00 88.12 83 GLY A N 1
ATOM 629 C CA . GLY A 1 83 ? 8.677 -6.321 13.482 1.00 88.12 83 GLY A CA 1
ATOM 630 C C . GLY A 1 83 ? 7.810 -5.334 12.694 1.00 88.12 83 GLY A C 1
ATOM 631 O O . GLY A 1 83 ? 6.591 -5.412 12.780 1.00 88.12 83 GLY A O 1
ATOM 632 N N . LYS A 1 84 ? 8.398 -4.420 11.910 1.00 92.19 84 LYS A N 1
ATOM 633 C CA . LYS A 1 84 ? 7.650 -3.449 11.080 1.00 92.19 84 LYS A CA 1
ATOM 634 C C . LYS A 1 84 ? 6.705 -4.129 10.084 1.00 92.19 84 LYS A C 1
ATOM 636 O O . LYS A 1 84 ? 5.522 -3.809 10.042 1.00 92.19 84 LYS A O 1
ATOM 641 N N . SER A 1 85 ? 7.211 -5.119 9.347 1.00 92.19 85 SER A N 1
ATOM 642 C CA . SER A 1 85 ? 6.414 -5.917 8.408 1.00 92.19 85 SER A CA 1
ATOM 643 C C . SER A 1 85 ? 5.317 -6.698 9.139 1.00 92.19 85 SER A C 1
ATOM 645 O O . SER A 1 85 ? 4.202 -6.807 8.645 1.00 92.19 85 SER A O 1
ATOM 647 N N . MET A 1 86 ? 5.584 -7.159 10.367 1.00 92.31 86 MET A N 1
ATOM 648 C CA . MET A 1 86 ? 4.574 -7.803 11.214 1.00 92.31 86 MET A CA 1
ATOM 649 C C . MET A 1 86 ? 3.469 -6.822 11.634 1.00 92.31 86 MET A C 1
ATOM 651 O O . MET A 1 86 ? 2.291 -7.156 11.563 1.00 92.31 86 MET A O 1
ATOM 655 N N . LEU A 1 87 ? 3.830 -5.596 12.027 1.00 92.06 87 LEU A N 1
ATOM 656 C CA . LEU A 1 87 ? 2.874 -4.542 12.370 1.00 92.06 87 LEU A CA 1
ATOM 657 C C . LEU A 1 87 ? 2.008 -4.154 11.162 1.00 92.06 87 LEU A C 1
ATOM 659 O O . LEU A 1 87 ? 0.788 -4.046 11.288 1.00 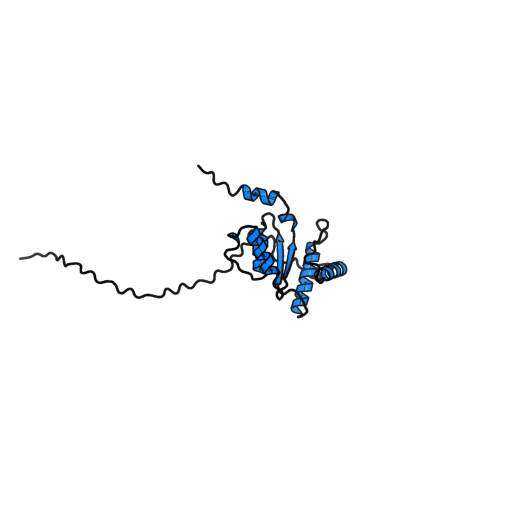92.06 87 LEU A O 1
ATOM 663 N N . ALA A 1 88 ? 2.618 -4.002 9.984 1.00 93.81 88 ALA A N 1
ATOM 664 C CA . ALA A 1 88 ? 1.899 -3.758 8.737 1.00 93.81 88 ALA A CA 1
ATOM 665 C C . ALA A 1 88 ? 0.945 -4.913 8.386 1.00 93.81 88 ALA A C 1
ATOM 667 O O . ALA A 1 88 ? -0.181 -4.668 7.958 1.00 93.81 88 ALA A O 1
ATOM 668 N N . ALA A 1 89 ? 1.351 -6.164 8.618 1.00 93.62 89 ALA A N 1
ATOM 669 C CA . ALA A 1 89 ? 0.503 -7.332 8.395 1.00 93.62 89 ALA A CA 1
ATOM 670 C C . ALA A 1 89 ? -0.693 -7.375 9.354 1.00 93.62 89 ALA A C 1
ATOM 672 O O . ALA A 1 89 ? -1.813 -7.643 8.926 1.00 93.62 89 ALA A O 1
ATOM 673 N N . LEU A 1 90 ? -0.491 -7.045 10.636 1.00 92.44 90 LEU A N 1
ATOM 674 C CA . LEU A 1 90 ? -1.578 -6.933 11.615 1.00 92.44 90 LEU A CA 1
ATOM 675 C C . LEU A 1 90 ? -2.594 -5.853 11.210 1.00 92.44 90 LEU A C 1
ATOM 677 O O . LEU A 1 90 ? -3.801 -6.074 11.311 1.00 92.44 90 LEU A O 1
ATOM 681 N N . LEU A 1 91 ? -2.120 -4.705 10.714 1.00 92.69 91 LEU A N 1
ATOM 682 C CA . LEU A 1 91 ? -2.976 -3.639 10.177 1.00 92.69 91 LEU A CA 1
ATOM 683 C C . LEU A 1 91 ? -3.774 -4.107 8.959 1.00 92.69 91 LEU A C 1
ATOM 685 O O . LEU A 1 91 ? -4.986 -3.895 8.902 1.00 92.69 91 LEU A O 1
ATOM 689 N N . TYR A 1 92 ? -3.095 -4.761 8.015 1.00 92.94 92 TYR A N 1
ATOM 690 C CA . TYR A 1 92 ? -3.698 -5.316 6.809 1.00 92.94 92 TYR A CA 1
ATOM 691 C C . TYR A 1 92 ? -4.815 -6.303 7.163 1.00 92.94 92 TYR A C 1
ATOM 693 O O . TYR A 1 92 ? -5.960 -6.105 6.765 1.00 92.94 92 TYR A O 1
ATOM 701 N N . SER A 1 93 ? -4.502 -7.299 7.995 1.00 91.50 93 SER A N 1
ATOM 702 C CA . SER A 1 93 ? -5.437 -8.332 8.452 1.00 91.50 93 SER A CA 1
ATOM 703 C C . SER A 1 93 ? -6.648 -7.728 9.168 1.00 91.50 93 SER A C 1
ATOM 705 O O . SER A 1 93 ? -7.793 -8.087 8.899 1.00 91.50 93 SER A O 1
ATOM 707 N N . ARG A 1 94 ? -6.439 -6.725 10.030 1.00 89.50 94 ARG A N 1
ATOM 708 C CA . ARG A 1 94 ? -7.542 -6.073 10.749 1.00 89.50 94 ARG A CA 1
ATOM 709 C C . ARG A 1 94 ? -8.478 -5.293 9.827 1.00 89.50 94 ARG A C 1
ATOM 711 O O . ARG A 1 94 ? -9.695 -5.340 10.019 1.00 89.50 94 ARG A O 1
ATOM 718 N N . LEU A 1 95 ? -7.936 -4.579 8.843 1.00 91.06 95 LEU A N 1
ATOM 719 C CA . LEU A 1 95 ? -8.739 -3.877 7.840 1.00 91.06 95 LEU A CA 1
ATOM 720 C C . LEU A 1 95 ? -9.466 -4.856 6.909 1.00 91.06 95 LEU A C 1
ATOM 722 O O . LEU A 1 95 ? -10.626 -4.626 6.577 1.00 91.06 95 LEU A O 1
ATOM 726 N N . GLU A 1 96 ? -8.831 -5.969 6.553 1.00 90.88 96 GLU A N 1
ATOM 727 C CA . GLU A 1 96 ? -9.442 -7.030 5.752 1.00 90.88 96 GLU A CA 1
ATOM 728 C C . GLU A 1 96 ? -10.614 -7.691 6.498 1.00 90.88 96 GLU A C 1
ATOM 730 O O . GLU A 1 96 ? -11.708 -7.813 5.951 1.00 90.88 96 GLU A O 1
ATOM 735 N N . LEU A 1 97 ? -10.447 -8.014 7.786 1.00 90.31 97 LEU A N 1
ATOM 736 C CA . LEU A 1 97 ? -11.532 -8.512 8.641 1.00 90.31 97 LEU A CA 1
ATOM 737 C C . LEU A 1 97 ? -12.672 -7.493 8.786 1.00 90.31 97 LEU A C 1
ATOM 739 O O . LEU A 1 97 ? -13.843 -7.867 8.804 1.00 90.31 97 LEU A O 1
ATOM 743 N N . THR A 1 98 ? -12.345 -6.200 8.849 1.00 89.19 98 THR A N 1
ATOM 744 C CA . THR A 1 98 ? -13.334 -5.110 8.888 1.00 89.19 98 THR A CA 1
ATOM 745 C C . THR A 1 98 ? -14.147 -5.067 7.588 1.00 89.19 98 THR A C 1
ATOM 747 O O . THR A 1 98 ? -15.371 -4.935 7.635 1.00 89.19 98 THR A O 1
ATOM 750 N N . ALA A 1 99 ? -13.494 -5.261 6.436 1.00 89.25 99 ALA A N 1
ATOM 751 C CA . ALA A 1 99 ? -14.161 -5.366 5.140 1.00 89.25 99 ALA A CA 1
ATOM 752 C C . ALA A 1 99 ? -15.068 -6.605 5.055 1.00 89.25 99 ALA A C 1
ATOM 754 O O . ALA A 1 99 ? -16.210 -6.501 4.608 1.00 89.25 99 ALA A O 1
ATOM 755 N N . GLN A 1 100 ? -14.601 -7.761 5.540 1.00 88.88 100 GLN A N 1
ATOM 756 C CA . GLN A 1 100 ? -15.391 -8.999 5.588 1.00 88.88 100 GLN A CA 1
ATOM 757 C C . GLN A 1 100 ? -16.613 -8.881 6.511 1.00 88.88 100 GLN A C 1
ATOM 759 O O . GLN A 1 100 ? -17.664 -9.450 6.223 1.00 88.88 100 GLN A O 1
ATOM 764 N N . ALA A 1 101 ? -16.504 -8.100 7.588 1.00 90.06 101 ALA A N 1
ATOM 765 C CA . ALA A 1 101 ? -17.612 -7.785 8.487 1.00 90.06 101 ALA A CA 1
ATOM 766 C C . ALA A 1 101 ? -18.617 -6.767 7.904 1.00 90.06 101 ALA A C 1
ATOM 768 O O . ALA A 1 101 ? -19.610 -6.448 8.557 1.00 90.06 101 ALA A O 1
ATOM 769 N N . GLY A 1 102 ? -18.376 -6.238 6.698 1.00 85.62 102 GLY A N 1
ATOM 770 C CA . GLY A 1 102 ? -19.249 -5.259 6.042 1.00 85.62 102 GLY A CA 1
ATOM 771 C C . GLY A 1 102 ? -19.175 -3.849 6.636 1.00 85.62 102 GLY A C 1
ATOM 772 O O . GLY A 1 102 ? -20.059 -3.029 6.387 1.00 85.62 102 GLY A O 1
ATOM 773 N N . LEU A 1 103 ? -18.140 -3.558 7.426 1.00 87.50 103 LEU A N 1
ATOM 774 C CA . LEU A 1 103 ? -17.877 -2.227 7.966 1.00 87.50 103 LEU A CA 1
ATOM 775 C C . LEU A 1 103 ? -17.131 -1.359 6.931 1.00 87.50 103 LEU A C 1
ATOM 777 O O . LEU A 1 103 ? -16.569 -1.891 5.971 1.00 87.50 103 LEU A O 1
ATOM 781 N N . PRO A 1 104 ? -17.105 -0.020 7.095 1.00 84.12 104 PRO A N 1
ATOM 782 C CA . PRO A 1 104 ? -16.369 0.864 6.194 1.00 84.12 104 PRO A CA 1
ATOM 783 C C . PRO A 1 104 ? -14.877 0.504 6.150 1.00 84.12 104 PRO A C 1
ATOM 785 O O . PRO A 1 104 ? -14.155 0.698 7.125 1.00 84.12 104 PRO A O 1
ATOM 788 N N . ALA A 1 105 ? -14.424 -0.021 5.013 1.00 86.75 105 ALA A N 1
ATOM 789 C CA . ALA A 1 105 ? -13.052 -0.460 4.790 1.00 86.75 105 ALA A CA 1
ATOM 790 C C . ALA A 1 105 ? -12.634 -0.227 3.323 1.00 86.75 105 ALA A C 1
ATOM 792 O O . ALA A 1 105 ? -13.497 -0.005 2.462 1.00 86.75 105 ALA A O 1
ATOM 793 N N . PRO A 1 106 ? -11.323 -0.266 3.019 1.00 89.12 106 PRO A N 1
ATOM 794 C CA . PRO A 1 106 ? -10.823 -0.252 1.648 1.00 89.12 106 PRO A CA 1
ATOM 795 C C . PRO A 1 106 ? -11.459 -1.357 0.793 1.00 89.12 106 PRO A C 1
ATOM 797 O O . PRO A 1 106 ? -11.753 -2.444 1.283 1.00 89.12 106 PRO A O 1
ATOM 800 N N . ARG A 1 107 ? -11.680 -1.082 -0.497 1.00 90.56 107 ARG A N 1
ATOM 801 C CA . ARG A 1 107 ? -12.180 -2.076 -1.460 1.00 90.56 107 ARG A CA 1
ATOM 802 C C . ARG A 1 107 ? -11.083 -2.983 -1.981 1.00 90.56 107 ARG A C 1
ATOM 804 O O . ARG A 1 107 ? -11.337 -4.156 -2.227 1.00 90.56 107 ARG A O 1
ATOM 811 N N . HIS A 1 108 ? -9.903 -2.416 -2.192 1.00 92.94 108 HIS A N 1
ATOM 812 C CA . HIS A 1 108 ? -8.758 -3.142 -2.718 1.00 92.94 108 HIS A CA 1
ATOM 813 C C . HIS A 1 108 ? -7.680 -3.223 -1.651 1.00 92.94 108 HIS A C 1
ATOM 815 O O . HIS A 1 108 ? -7.422 -2.248 -0.943 1.00 92.94 108 HIS A O 1
ATOM 821 N N . PHE A 1 109 ? -7.045 -4.381 -1.568 1.00 93.50 109 PHE A N 1
ATOM 822 C CA . PHE A 1 109 ? -5.955 -4.650 -0.650 1.00 93.50 109 PHE A CA 1
ATOM 823 C C . PHE A 1 109 ? -4.784 -5.189 -1.456 1.00 93.50 109 PHE A C 1
ATOM 825 O O . PHE A 1 109 ? -4.930 -6.151 -2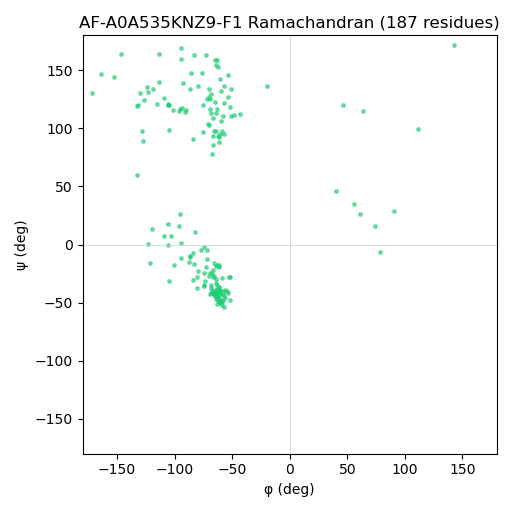.208 1.00 93.50 109 PHE A O 1
ATOM 832 N N . VAL A 1 110 ? -3.638 -4.531 -1.337 1.00 93.88 110 VAL A N 1
ATOM 833 C CA . VAL A 1 110 ? -2.441 -4.869 -2.097 1.00 93.88 110 VAL A CA 1
ATOM 834 C C . VAL A 1 110 ? -1.267 -4.919 -1.132 1.00 93.88 110 VAL A C 1
ATOM 836 O O . VAL A 1 110 ? -0.939 -3.920 -0.497 1.00 93.88 110 VAL A O 1
ATOM 839 N N . TRP A 1 111 ? -0.633 -6.082 -1.028 1.00 95.31 111 TRP A N 1
ATOM 840 C CA . TRP A 1 111 ? 0.626 -6.258 -0.318 1.00 95.31 111 TRP A CA 1
ATOM 841 C C . TRP A 1 111 ? 1.731 -6.514 -1.332 1.00 95.31 111 TRP A C 1
ATOM 843 O O . TRP A 1 111 ? 1.610 -7.434 -2.135 1.00 95.31 111 TRP A O 1
ATOM 853 N N . LEU A 1 112 ? 2.805 -5.731 -1.294 1.00 93.88 112 LEU A N 1
ATOM 854 C CA . LEU A 1 112 ? 3.960 -5.905 -2.170 1.00 93.88 112 LEU A CA 1
ATOM 855 C C . LEU A 1 112 ? 5.222 -5.861 -1.321 1.00 93.88 112 LEU A C 1
ATOM 857 O O . LEU A 1 112 ? 5.495 -4.859 -0.668 1.00 93.88 112 LEU A O 1
ATOM 861 N N . SER A 1 113 ? 5.996 -6.939 -1.346 1.00 91.38 113 SER A N 1
ATOM 862 C CA . SER A 1 113 ? 7.344 -6.970 -0.791 1.00 91.38 113 SER A CA 1
ATOM 863 C C . SER A 1 113 ? 8.338 -6.718 -1.918 1.00 91.38 113 SER A C 1
ATOM 865 O O . SER A 1 113 ? 8.430 -7.499 -2.872 1.00 91.38 113 SER A O 1
ATOM 867 N N . VAL A 1 114 ? 9.038 -5.590 -1.828 1.00 88.44 114 VAL A N 1
ATOM 868 C CA . VAL A 1 114 ? 10.017 -5.149 -2.821 1.00 88.44 114 VAL A CA 1
ATOM 869 C C . VAL A 1 114 ? 11.243 -6.057 -2.749 1.00 88.44 114 VAL A C 1
ATOM 871 O O . VAL A 1 114 ? 11.822 -6.267 -1.686 1.00 88.44 114 VAL A O 1
ATOM 874 N N . GLY A 1 115 ? 11.623 -6.607 -3.898 1.00 82.81 115 GLY A N 1
ATOM 875 C CA . GLY A 1 115 ? 12.819 -7.418 -4.074 1.00 82.81 115 GLY A CA 1
ATOM 876 C C . GLY A 1 115 ? 14.030 -6.635 -4.557 1.00 82.81 115 GLY A C 1
ATOM 877 O O . GLY A 1 115 ? 13.928 -5.497 -5.012 1.00 82.81 115 GLY A O 1
ATOM 878 N N . ALA A 1 116 ? 15.191 -7.291 -4.508 1.00 77.56 116 ALA A N 1
ATOM 879 C CA . ALA A 1 116 ? 16.483 -6.706 -4.878 1.00 77.56 116 ALA A CA 1
ATOM 880 C C . ALA A 1 116 ? 16.571 -6.243 -6.342 1.00 77.56 116 ALA A C 1
ATOM 882 O O . ALA A 1 116 ? 17.455 -5.467 -6.672 1.00 77.56 116 ALA A O 1
ATOM 883 N N . TYR A 1 117 ? 15.668 -6.711 -7.208 1.00 80.75 117 TYR A N 1
ATOM 884 C CA . TYR A 1 117 ? 15.601 -6.348 -8.628 1.00 80.75 117 TYR A CA 1
ATOM 885 C C . TYR A 1 117 ? 14.271 -5.687 -9.000 1.00 80.75 117 TYR A C 1
ATOM 887 O O . TYR A 1 117 ? 13.928 -5.599 -10.176 1.00 80.75 117 TYR A O 1
ATOM 895 N N . THR A 1 118 ? 13.478 -5.265 -8.011 1.00 84.38 118 THR A N 1
ATOM 896 C CA . THR A 1 118 ? 12.217 -4.584 -8.294 1.00 84.38 118 THR A CA 1
ATOM 897 C C . THR A 1 118 ? 12.472 -3.184 -8.829 1.00 84.38 118 THR A C 1
ATOM 899 O O . THR A 1 118 ? 13.098 -2.361 -8.164 1.00 84.38 118 THR A O 1
ATOM 902 N N . THR A 1 119 ? 11.913 -2.886 -10.001 1.00 86.81 119 THR A N 1
ATOM 903 C CA . THR A 1 119 ? 11.916 -1.534 -10.561 1.00 86.81 119 THR A CA 1
ATOM 904 C C . THR A 1 119 ? 10.637 -0.778 -10.201 1.00 86.81 119 THR A C 1
ATOM 906 O O . THR A 1 119 ? 9.602 -1.372 -9.890 1.00 86.81 119 THR A O 1
ATOM 909 N N . LEU A 1 120 ? 10.669 0.556 -10.270 1.00 88.50 120 LEU A N 1
ATOM 910 C CA . LEU A 1 120 ? 9.469 1.370 -10.054 1.00 88.50 120 LEU A CA 1
ATOM 911 C C . LEU A 1 120 ? 8.316 1.006 -11.021 1.00 88.50 120 LEU A C 1
ATOM 913 O O . LEU A 1 120 ? 7.190 0.858 -10.538 1.00 88.50 120 LEU A O 1
ATOM 917 N N . PRO A 1 121 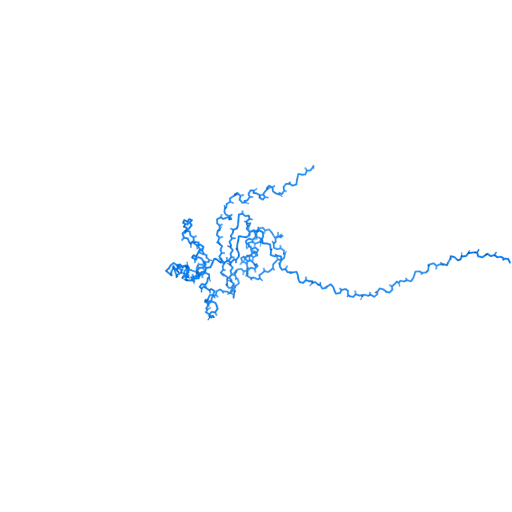? 8.547 0.797 -12.336 1.00 90.50 121 PRO A N 1
ATOM 918 C CA . PRO A 1 121 ? 7.517 0.280 -13.238 1.00 90.50 121 PRO A CA 1
ATOM 919 C C . PRO A 1 121 ? 6.892 -1.039 -12.765 1.00 90.50 121 PRO A C 1
ATOM 921 O O . PRO A 1 121 ? 5.673 -1.181 -12.836 1.00 90.50 121 PRO A O 1
ATOM 924 N N . ASP A 1 122 ? 7.682 -1.974 -12.226 1.00 88.94 122 ASP A N 1
ATOM 925 C CA . ASP A 1 122 ? 7.166 -3.254 -11.719 1.00 88.94 122 ASP A CA 1
ATOM 926 C C . ASP A 1 122 ? 6.240 -3.070 -10.514 1.00 88.94 122 ASP A C 1
ATOM 928 O O . ASP A 1 122 ? 5.179 -3.697 -10.433 1.00 88.94 122 ASP A O 1
ATOM 932 N N . VAL A 1 123 ? 6.619 -2.182 -9.585 1.00 91.38 123 VAL A N 1
ATOM 933 C CA . VAL A 1 123 ? 5.775 -1.824 -8.435 1.00 91.38 123 VAL A CA 1
ATOM 934 C C . VAL A 1 123 ? 4.469 -1.227 -8.920 1.00 91.38 123 VAL A C 1
ATOM 936 O O . VAL A 1 123 ? 3.404 -1.680 -8.507 1.00 91.38 123 VAL A O 1
ATOM 939 N N . ILE A 1 124 ? 4.529 -0.247 -9.824 1.00 93.12 124 ILE A N 1
ATOM 940 C CA . ILE A 1 124 ? 3.330 0.403 -10.353 1.00 93.12 124 ILE A CA 1
ATOM 941 C C . ILE A 1 124 ? 2.426 -0.622 -11.044 1.00 93.12 124 ILE A C 1
ATOM 943 O O . ILE A 1 124 ? 1.236 -0.682 -10.734 1.00 93.12 124 ILE A O 1
ATOM 947 N N . ALA A 1 125 ? 2.974 -1.446 -11.940 1.00 91.69 125 ALA A N 1
ATOM 948 C CA . ALA A 1 125 ? 2.220 -2.468 -12.661 1.00 91.69 125 ALA A CA 1
ATOM 949 C C . ALA A 1 125 ? 1.532 -3.450 -11.702 1.00 91.69 125 ALA A C 1
ATOM 951 O O . ALA A 1 125 ? 0.372 -3.812 -11.900 1.00 91.69 125 ALA A O 1
ATOM 952 N N . SER A 1 126 ? 2.212 -3.832 -10.625 1.00 92.38 126 SER A N 1
ATOM 953 C CA . SER A 1 126 ? 1.668 -4.755 -9.631 1.00 92.38 126 SER A CA 1
ATOM 954 C C . SER A 1 126 ? 0.612 -4.109 -8.739 1.00 92.38 126 SER A C 1
ATOM 956 O O . SER A 1 126 ? -0.378 -4.763 -8.415 1.00 92.38 126 SER A O 1
ATOM 958 N N . ILE A 1 127 ? 0.748 -2.819 -8.401 1.00 93.31 127 ILE A N 1
ATOM 959 C CA . ILE A 1 127 ? -0.331 -2.068 -7.742 1.00 93.31 127 ILE A CA 1
ATOM 960 C C . ILE A 1 127 ? -1.554 -2.017 -8.656 1.00 93.31 127 ILE A C 1
ATOM 962 O O . ILE A 1 127 ? -2.647 -2.349 -8.205 1.00 93.31 127 ILE A O 1
ATOM 966 N N . LEU A 1 128 ? -1.376 -1.648 -9.932 1.00 93.12 128 LEU A N 1
ATOM 967 C CA . LEU A 1 128 ? -2.458 -1.595 -10.922 1.00 93.12 128 LEU A CA 1
ATOM 968 C C . LEU A 1 128 ? -3.161 -2.951 -11.043 1.00 93.12 128 LEU A C 1
ATOM 970 O O . LEU A 1 128 ? -4.388 -3.010 -10.962 1.00 93.12 128 LEU A O 1
ATOM 974 N N . SER A 1 129 ? -2.394 -4.039 -11.132 1.00 91.94 129 SER A N 1
ATOM 975 C CA . SER A 1 129 ? -2.931 -5.400 -11.138 1.00 91.94 129 SER A CA 1
ATOM 976 C C . SER A 1 129 ? -3.708 -5.722 -9.857 1.00 91.94 129 SER A C 1
ATOM 978 O O . SER A 1 129 ? -4.800 -6.282 -9.936 1.00 91.94 129 SER A O 1
ATOM 980 N N . GLY A 1 130 ? -3.189 -5.345 -8.684 1.00 89.56 130 GLY A N 1
ATOM 981 C CA . GLY A 1 130 ? -3.829 -5.583 -7.385 1.00 89.56 130 GLY A CA 1
ATOM 982 C C . GLY A 1 130 ? -5.149 -4.828 -7.190 1.00 89.56 130 GLY A C 1
ATOM 983 O O . GLY A 1 130 ? -6.040 -5.307 -6.496 1.00 89.56 130 GLY A O 1
ATOM 984 N N . ILE A 1 131 ? -5.319 -3.685 -7.859 1.00 92.44 131 ILE A N 1
ATOM 985 C CA . ILE A 1 131 ? -6.587 -2.934 -7.906 1.00 92.44 131 ILE A CA 1
ATOM 986 C C . ILE A 1 131 ? -7.423 -3.253 -9.160 1.00 92.44 131 ILE A C 1
ATOM 988 O O . ILE A 1 131 ? -8.350 -2.516 -9.500 1.00 92.44 131 ILE A O 1
ATOM 992 N N . HIS A 1 132 ? -7.105 -4.352 -9.854 1.00 90.19 132 HIS A N 1
ATOM 993 C CA . HIS A 1 132 ? -7.799 -4.861 -11.042 1.00 90.19 132 HIS A CA 1
ATOM 994 C C . HIS A 1 132 ? -7.813 -3.907 -12.254 1.00 90.19 132 HIS A C 1
ATOM 996 O 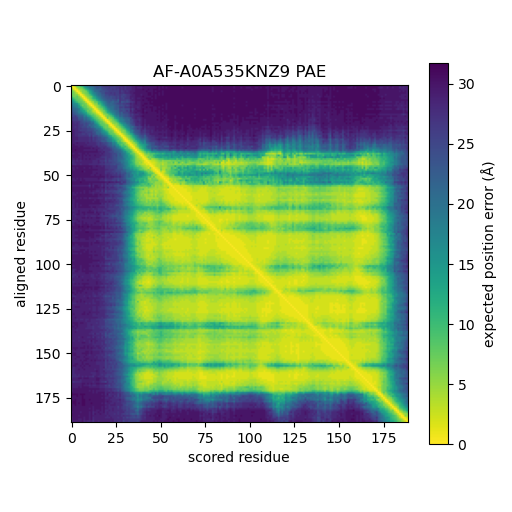O . HIS A 1 132 ? -8.691 -3.981 -13.119 1.00 90.19 132 HIS A O 1
ATOM 1002 N N . VAL A 1 133 ? -6.820 -3.025 -12.362 1.00 88.38 133 VAL A N 1
ATOM 1003 C CA . VAL A 1 133 ? -6.613 -2.142 -13.514 1.00 88.38 133 VAL A CA 1
ATOM 1004 C C . VAL A 1 133 ? -5.620 -2.781 -14.475 1.00 88.38 133 VAL A C 1
ATOM 1006 O O . VAL A 1 133 ? -4.452 -2.969 -14.153 1.00 88.38 133 VAL A O 1
ATOM 1009 N N . HIS A 1 134 ? -6.095 -3.088 -15.679 1.00 85.12 134 HIS A N 1
ATOM 1010 C CA . HIS A 1 134 ? -5.284 -3.680 -16.735 1.00 85.12 134 HIS A CA 1
ATOM 1011 C C . HIS A 1 134 ? -4.971 -2.624 -17.792 1.00 85.12 134 HIS A C 1
ATOM 1013 O O . HIS A 1 134 ? -5.885 -2.081 -18.413 1.00 85.12 134 HIS A O 1
ATOM 1019 N N . ASP A 1 135 ? -3.685 -2.362 -18.010 1.00 84.00 135 ASP A N 1
ATOM 1020 C CA . ASP A 1 135 ? -3.197 -1.528 -19.105 1.00 84.00 135 ASP A CA 1
ATOM 1021 C C . ASP A 1 135 ? -2.108 -2.298 -19.874 1.00 84.00 135 ASP A C 1
ATOM 1023 O O . ASP A 1 135 ? -0.955 -2.348 -19.439 1.00 84.00 135 ASP A O 1
ATOM 1027 N N . PRO A 1 136 ? -2.453 -2.944 -21.004 1.00 82.00 136 PRO A N 1
ATOM 1028 C CA . PRO A 1 136 ? -1.499 -3.733 -21.781 1.00 82.00 136 PRO A CA 1
ATOM 1029 C C . PRO A 1 136 ? -0.388 -2.882 -22.417 1.00 82.00 136 PRO A C 1
ATOM 1031 O O . PRO A 1 136 ? 0.628 -3.435 -22.832 1.00 82.00 136 PRO A O 1
ATOM 1034 N N . GLY A 1 137 ? -0.562 -1.558 -22.494 1.00 87.75 137 GLY A N 1
ATOM 1035 C CA . GLY A 1 137 ? 0.438 -0.620 -22.995 1.00 87.75 137 GLY A CA 1
ATOM 1036 C C . GLY A 1 137 ? 1.299 0.007 -21.901 1.00 87.75 137 GLY A C 1
ATOM 1037 O O . GLY A 1 137 ? 2.168 0.808 -22.232 1.00 87.75 137 GLY A O 1
ATOM 1038 N N . PHE A 1 138 ? 1.099 -0.346 -20.626 1.00 91.00 138 PHE A N 1
ATOM 1039 C CA . PHE A 1 138 ? 1.724 0.331 -19.486 1.00 91.00 138 PHE A CA 1
ATOM 1040 C C . PHE A 1 138 ? 3.251 0.462 -19.609 1.00 91.00 138 PHE A C 1
ATOM 1042 O O . PHE A 1 138 ? 3.795 1.552 -19.455 1.00 91.00 138 PHE A O 1
ATOM 1049 N N . PHE A 1 139 ? 3.946 -0.624 -19.958 1.00 89.62 139 PHE A N 1
ATOM 1050 C CA . PHE A 1 139 ? 5.410 -0.622 -20.090 1.00 89.62 139 PHE A CA 1
ATOM 1051 C C . PHE A 1 139 ? 5.926 0.145 -21.318 1.00 89.62 139 PHE A C 1
ATOM 1053 O O . PHE A 1 139 ? 7.119 0.413 -21.408 1.00 89.62 139 PHE A O 1
ATOM 1060 N N . LEU A 1 140 ? 5.047 0.508 -22.258 1.00 91.81 140 LEU A N 1
ATOM 1061 C CA . LEU A 1 140 ? 5.381 1.355 -23.408 1.00 91.81 140 LEU A CA 1
ATOM 1062 C C . LEU A 1 140 ? 5.255 2.850 -23.077 1.00 91.81 140 LEU A C 1
ATOM 1064 O O . LEU A 1 140 ? 5.661 3.696 -23.873 1.00 91.81 140 LEU A O 1
ATOM 1068 N N . LEU A 1 141 ? 4.662 3.186 -21.928 1.00 91.94 141 LEU A N 1
ATOM 1069 C CA . LEU A 1 141 ? 4.519 4.560 -21.467 1.00 91.94 141 LEU A CA 1
ATOM 1070 C C . LEU A 1 141 ? 5.848 5.088 -20.920 1.00 91.94 141 LEU A C 1
ATOM 1072 O O . LEU A 1 141 ? 6.608 4.354 -20.286 1.00 91.94 141 LEU A O 1
ATOM 1076 N N . GLY A 1 142 ? 6.084 6.391 -21.093 1.00 92.44 142 GLY A N 1
ATOM 1077 C CA . GLY A 1 142 ? 7.167 7.088 -20.403 1.00 92.44 142 GLY A CA 1
ATOM 1078 C C . GLY A 1 142 ? 6.958 7.114 -18.878 1.00 92.44 142 GLY A C 1
ATOM 1079 O O . GLY A 1 142 ? 5.819 6.979 -18.415 1.00 92.44 142 GLY A O 1
ATOM 1080 N N . PRO A 1 143 ? 8.021 7.320 -18.075 1.00 90.44 143 PRO A N 1
ATOM 1081 C CA . PRO A 1 143 ? 7.945 7.261 -16.610 1.00 90.44 143 PRO A CA 1
ATOM 1082 C C . PRO A 1 143 ? 6.870 8.172 -15.998 1.00 90.44 143 PRO A C 1
ATOM 1084 O O . PRO A 1 143 ? 6.122 7.757 -15.113 1.00 90.44 143 PRO A O 1
ATOM 1087 N N . GLU A 1 144 ? 6.721 9.398 -16.506 1.00 94.00 144 GLU A N 1
ATOM 1088 C CA . GLU A 1 144 ? 5.681 10.323 -16.039 1.00 94.00 144 GLU A CA 1
ATOM 1089 C C . GLU A 1 144 ? 4.270 9.786 -16.312 1.00 94.00 144 GLU A C 1
ATOM 1091 O O . GLU A 1 144 ? 3.391 9.854 -15.453 1.00 94.00 144 GLU A O 1
ATOM 1096 N N . GLN A 1 145 ? 4.041 9.209 -17.495 1.00 94.25 145 GLN A N 1
ATOM 1097 C CA . GLN A 1 145 ? 2.751 8.632 -17.869 1.00 94.25 145 GLN A CA 1
ATOM 1098 C C . GLN A 1 145 ? 2.431 7.376 -17.050 1.00 94.25 145 GLN A C 1
ATOM 1100 O O . GLN A 1 145 ? 1.270 7.173 -16.684 1.00 94.25 145 GLN A O 1
ATOM 1105 N N . GLN A 1 146 ? 3.437 6.572 -16.699 1.00 93.81 146 GLN A N 1
ATOM 1106 C CA . GLN A 1 146 ? 3.273 5.436 -15.789 1.00 93.81 146 GLN A CA 1
ATOM 1107 C C . GLN A 1 146 ? 2.795 5.900 -14.402 1.00 93.81 146 GLN A C 1
ATOM 1109 O O . GLN A 1 146 ? 1.792 5.397 -13.887 1.00 93.81 146 GLN A O 1
ATOM 1114 N N . VAL A 1 147 ? 3.435 6.927 -13.832 1.00 93.94 147 VAL A N 1
ATOM 1115 C CA . VAL A 1 147 ? 3.037 7.514 -12.538 1.00 93.94 147 VAL A CA 1
ATOM 1116 C C . VAL A 1 147 ? 1.644 8.146 -12.613 1.00 93.94 147 VAL A C 1
ATOM 1118 O O . VAL A 1 147 ? 0.815 7.940 -11.725 1.00 93.94 147 VAL A O 1
ATOM 1121 N N . LEU A 1 148 ? 1.332 8.879 -13.685 1.00 94.75 148 LEU A N 1
ATOM 1122 C CA . LEU A 1 148 ? -0.001 9.459 -13.884 1.00 94.75 148 LEU A CA 1
ATOM 1123 C C . LEU A 1 148 ? -1.092 8.386 -13.967 1.00 94.75 148 LEU A C 1
ATOM 1125 O O . LEU A 1 148 ? -2.191 8.590 -13.444 1.00 94.75 148 LEU A O 1
ATOM 1129 N N . THR A 1 149 ? -0.797 7.250 -14.597 1.00 93.94 149 THR A N 1
ATOM 1130 C CA . THR A 1 149 ? -1.717 6.109 -14.688 1.00 93.94 149 THR A CA 1
ATOM 1131 C C . THR A 1 149 ? -2.018 5.544 -13.303 1.00 93.94 149 THR A C 1
ATOM 1133 O O . THR A 1 149 ? -3.190 5.376 -12.957 1.00 93.94 149 THR A O 1
ATOM 1136 N N . LEU A 1 150 ? -0.989 5.376 -12.464 1.00 94.38 150 LEU A N 1
ATOM 1137 C CA . LEU A 1 150 ? -1.155 4.977 -11.066 1.00 94.38 150 LEU A CA 1
ATOM 1138 C C . LEU A 1 150 ? -2.024 5.965 -10.279 1.00 94.38 150 LEU A C 1
ATOM 114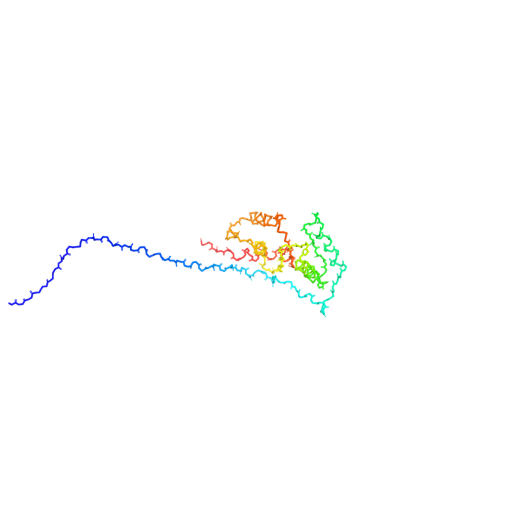0 O O . LEU A 1 150 ? -3.002 5.569 -9.647 1.00 94.38 150 LEU A O 1
ATOM 1144 N N . LEU A 1 151 ? -1.700 7.260 -10.335 1.00 93.25 151 LEU A N 1
ATOM 1145 C CA . LEU A 1 151 ? -2.423 8.288 -9.580 1.00 93.25 151 LEU A CA 1
ATOM 1146 C C . LEU A 1 151 ? -3.901 8.355 -9.974 1.00 93.25 151 LEU A C 1
ATOM 1148 O O . LEU A 1 151 ? -4.763 8.508 -9.110 1.00 93.25 151 LEU A O 1
ATOM 1152 N N . ARG A 1 152 ? -4.217 8.222 -11.267 1.00 92.56 152 ARG A N 1
ATOM 1153 C CA . ARG A 1 152 ? -5.608 8.168 -11.743 1.00 92.56 152 ARG A CA 1
ATOM 1154 C C . ARG A 1 152 ? -6.340 6.937 -11.221 1.00 92.56 152 ARG A C 1
ATOM 1156 O O . ARG A 1 152 ? -7.518 7.038 -10.887 1.00 92.56 152 ARG A O 1
ATOM 1163 N N . ALA A 1 153 ? -5.660 5.796 -11.156 1.00 92.19 153 ALA A N 1
ATOM 1164 C CA . ALA A 1 153 ? -6.247 4.563 -10.660 1.00 92.19 153 ALA A CA 1
ATOM 1165 C C . ALA A 1 153 ? -6.522 4.625 -9.146 1.00 92.19 153 ALA A C 1
ATOM 1167 O O . ALA A 1 153 ? -7.617 4.270 -8.719 1.00 92.19 153 ALA A O 1
ATOM 1168 N N . LEU A 1 154 ? -5.589 5.165 -8.352 1.00 91.31 154 LEU A N 1
ATOM 1169 C CA . LEU A 1 154 ? -5.730 5.285 -6.893 1.00 91.31 154 LEU A CA 1
ATOM 1170 C C . LEU A 1 154 ? -6.708 6.386 -6.448 1.00 91.31 154 LEU A C 1
ATOM 1172 O O . LEU A 1 154 ? -7.278 6.303 -5.366 1.00 91.31 154 LEU A O 1
ATOM 1176 N N . ARG A 1 155 ? -6.945 7.419 -7.269 1.00 89.44 155 ARG A N 1
ATOM 1177 C CA . ARG A 1 155 ? -7.863 8.532 -6.944 1.00 89.44 155 ARG A CA 1
ATOM 1178 C C . ARG A 1 155 ? -9.346 8.236 -7.208 1.00 89.44 155 ARG A C 1
ATOM 1180 O O . ARG A 1 155 ? -10.161 9.156 -7.179 1.00 89.44 155 ARG A O 1
ATOM 1187 N N . ARG A 1 156 ? -9.727 6.985 -7.482 1.00 88.62 156 ARG A N 1
ATOM 1188 C CA . ARG A 1 156 ? -11.129 6.604 -7.725 1.00 88.62 156 ARG A CA 1
ATOM 1189 C C . ARG A 1 156 ? -11.954 6.733 -6.431 1.00 88.62 156 ARG A C 1
ATOM 1191 O O . ARG A 1 156 ? -11.768 5.928 -5.523 1.00 88.62 156 ARG A O 1
ATOM 1198 N N . PRO A 1 157 ? -12.928 7.664 -6.334 1.00 76.62 157 PRO A N 1
ATOM 1199 C CA . PRO A 1 157 ? -13.582 7.997 -5.058 1.00 76.62 157 PRO A CA 1
ATOM 1200 C C . PRO A 1 157 ? -14.389 6.863 -4.409 1.00 76.62 157 PRO A C 1
ATOM 1202 O O . PRO A 1 157 ? -14.726 6.940 -3.234 1.00 76.62 157 PRO A O 1
ATOM 1205 N N . ARG A 1 158 ? -14.761 5.833 -5.178 1.00 81.88 158 ARG A N 1
ATOM 1206 C CA . ARG A 1 158 ? -15.598 4.708 -4.719 1.00 81.88 158 ARG A CA 1
ATOM 1207 C C . ARG A 1 158 ? -14.820 3.410 -4.510 1.00 81.88 158 ARG A C 1
ATOM 1209 O O . ARG A 1 158 ? -15.411 2.400 -4.134 1.00 81.88 158 ARG A O 1
ATOM 1216 N N . GLU A 1 159 ? -13.517 3.436 -4.760 1.00 87.62 159 GLU A N 1
ATOM 1217 C CA . GLU A 1 159 ? -12.647 2.261 -4.730 1.00 87.62 159 GLU A CA 1
ATOM 1218 C C . GLU A 1 159 ? -11.367 2.567 -3.937 1.00 87.62 159 GLU A C 1
ATOM 1220 O O . GLU A 1 159 ? -10.274 2.499 -4.498 1.00 87.62 159 GLU A O 1
ATOM 1225 N N . PRO A 1 160 ? -11.478 2.937 -2.642 1.00 88.75 160 PRO A N 1
ATOM 1226 C CA . PRO A 1 160 ? -10.301 3.151 -1.809 1.00 88.75 160 PRO A CA 1
ATOM 1227 C C . PRO A 1 160 ? -9.441 1.884 -1.781 1.00 88.75 160 PRO A C 1
ATOM 1229 O O . PRO A 1 160 ? -9.966 0.776 -1.645 1.00 88.75 160 PRO A O 1
ATOM 1232 N N . ALA A 1 161 ? -8.128 2.055 -1.899 1.00 92.00 161 ALA A N 1
ATOM 1233 C CA . ALA A 1 161 ? -7.164 0.965 -1.898 1.00 92.00 161 ALA A CA 1
ATOM 1234 C C . ALA A 1 161 ? -6.206 1.112 -0.714 1.00 92.00 161 ALA A C 1
ATOM 1236 O O . ALA A 1 161 ? -5.670 2.195 -0.482 1.00 92.00 161 ALA A O 1
ATOM 1237 N N . LEU A 1 162 ? -5.974 0.018 0.010 1.00 93.81 162 LEU A N 1
ATOM 1238 C CA . LEU A 1 162 ? -4.856 -0.10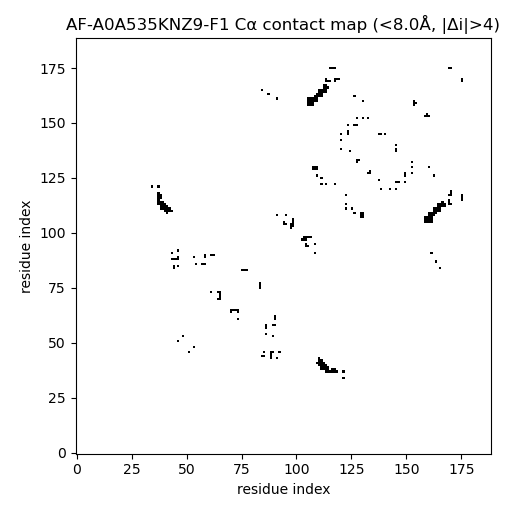3 0.936 1.00 93.81 162 LEU A CA 1
ATOM 1239 C C . LEU A 1 162 ? -3.695 -0.754 0.191 1.00 93.81 162 LEU A C 1
ATOM 1241 O O . LEU A 1 162 ? -3.801 -1.902 -0.237 1.00 93.81 162 LEU A O 1
ATOM 1245 N N . VAL A 1 163 ? -2.590 -0.027 0.063 1.00 94.75 163 VAL A N 1
ATOM 1246 C CA . VAL A 1 163 ? -1.355 -0.536 -0.538 1.00 94.75 163 VAL A CA 1
ATOM 1247 C C . VAL A 1 163 ? -0.274 -0.554 0.532 1.00 94.75 163 VAL A C 1
ATOM 1249 O O . VAL A 1 163 ? 0.060 0.488 1.093 1.00 94.75 163 VAL A O 1
ATOM 1252 N N . VAL A 1 164 ? 0.276 -1.733 0.807 1.00 95.62 164 VAL A N 1
ATOM 1253 C CA . VAL A 1 164 ? 1.435 -1.911 1.680 1.00 95.62 164 VAL A CA 1
ATOM 1254 C C . VAL A 1 164 ? 2.650 -2.219 0.818 1.00 95.62 164 VAL A C 1
ATOM 1256 O O . VAL A 1 164 ? 2.655 -3.205 0.082 1.00 95.62 164 VAL A O 1
ATOM 1259 N N . LEU A 1 165 ? 3.671 -1.370 0.928 1.00 94.75 165 LEU A N 1
ATOM 1260 C CA . LEU A 1 165 ? 4.984 -1.578 0.327 1.00 94.75 165 LEU A CA 1
ATOM 1261 C C . LEU A 1 165 ? 5.955 -1.993 1.435 1.00 94.75 165 LEU A C 1
ATOM 1263 O O . LEU A 1 165 ? 6.433 -1.156 2.199 1.00 94.75 165 LEU A O 1
ATOM 1267 N N . ASP A 1 166 ? 6.196 -3.293 1.547 1.00 93.38 166 ASP A N 1
ATOM 1268 C CA . ASP A 1 166 ? 7.174 -3.866 2.465 1.00 93.38 166 ASP A CA 1
ATOM 1269 C C . ASP A 1 166 ? 8.566 -3.885 1.818 1.00 93.38 166 ASP A C 1
ATOM 1271 O O . ASP A 1 166 ? 8.686 -4.034 0.601 1.00 93.38 166 ASP A O 1
ATOM 1275 N N . GLN A 1 167 ? 9.613 -3.734 2.633 1.00 90.38 167 GLN A N 1
ATOM 1276 C CA . GLN A 1 167 ? 11.013 -3.631 2.179 1.00 90.38 167 GLN A CA 1
ATOM 1277 C C . GLN A 1 167 ? 11.249 -2.490 1.165 1.00 90.38 167 GLN A C 1
ATOM 1279 O O . GLN A 1 167 ? 12.060 -2.602 0.244 1.00 90.38 167 GLN A O 1
ATOM 1284 N N . PHE A 1 168 ? 10.527 -1.373 1.322 1.00 90.56 168 PHE A N 1
ATOM 1285 C CA . PHE A 1 168 ? 10.561 -0.220 0.413 1.00 90.56 168 PHE A CA 1
ATOM 1286 C C . PHE A 1 168 ? 11.973 0.331 0.147 1.00 90.56 168 PHE A C 1
ATOM 1288 O O . PHE A 1 168 ? 12.237 0.857 -0.934 1.00 90.56 168 PHE A O 1
ATOM 1295 N N . GLU A 1 169 ? 12.897 0.177 1.095 1.00 86.44 169 GLU A N 1
ATOM 1296 C CA . GLU A 1 169 ? 14.309 0.530 0.947 1.00 86.44 169 GLU A CA 1
ATOM 1297 C C . GLU A 1 169 ? 14.966 -0.075 -0.304 1.00 86.44 169 GLU A C 1
ATOM 1299 O O . GLU A 1 169 ? 15.858 0.547 -0.878 1.00 86.44 169 GLU A O 1
ATOM 1304 N N . GLY A 1 170 ? 14.483 -1.224 -0.793 1.00 83.38 170 GLY A N 1
ATOM 1305 C CA . GLY A 1 170 ? 14.977 -1.854 -2.018 1.00 83.38 170 GLY A CA 1
ATOM 1306 C C . GLY A 1 170 ? 14.851 -0.972 -3.267 1.00 83.38 170 GLY A C 1
ATOM 1307 O O . GLY A 1 170 ? 15.691 -1.066 -4.159 1.00 83.38 170 GLY A O 1
ATOM 1308 N N . LEU A 1 171 ? 13.866 -0.063 -3.307 1.00 82.81 171 LEU A N 1
ATOM 1309 C CA . LEU A 1 171 ? 13.689 0.899 -4.408 1.00 82.81 171 LEU A CA 1
ATOM 1310 C C . LEU A 1 171 ? 14.630 2.104 -4.311 1.00 82.81 171 LEU A C 1
ATOM 1312 O O . LEU A 1 171 ? 14.882 2.778 -5.313 1.00 82.81 171 LEU A O 1
ATOM 1316 N N . LEU A 1 172 ? 15.117 2.397 -3.104 1.00 81.38 172 LEU A N 1
ATOM 1317 C CA . LEU A 1 172 ? 15.980 3.543 -2.823 1.00 81.38 172 LEU A CA 1
ATOM 1318 C C . LEU A 1 172 ? 17.464 3.217 -3.033 1.00 81.38 172 LEU A C 1
ATOM 1320 O O . LEU A 1 172 ? 18.281 4.133 -3.114 1.00 81.38 172 LEU A O 1
ATOM 1324 N N . ASN A 1 173 ? 17.819 1.931 -3.124 1.00 66.81 173 ASN A N 1
ATOM 1325 C CA . ASN A 1 173 ? 19.204 1.493 -3.250 1.00 66.81 173 ASN A CA 1
ATOM 1326 C C . ASN A 1 173 ? 19.746 1.737 -4.674 1.00 66.81 173 ASN A C 1
ATOM 1328 O O . ASN A 1 173 ? 19.232 1.155 -5.631 1.00 66.81 173 ASN A O 1
ATOM 1332 N N . PRO A 1 174 ? 20.810 2.547 -4.843 1.00 56.94 174 PRO A N 1
ATOM 1333 C CA . PRO A 1 174 ? 21.364 2.890 -6.155 1.00 56.94 174 PRO A CA 1
ATOM 1334 C C . PRO A 1 174 ? 22.011 1.699 -6.880 1.00 56.94 174 PRO A C 1
ATOM 1336 O O . PRO A 1 174 ? 22.057 1.691 -8.108 1.00 56.94 174 PRO A O 1
ATOM 1339 N N . GLU A 1 175 ? 22.462 0.668 -6.158 1.00 54.62 175 GLU A N 1
ATOM 1340 C CA . GLU A 1 175 ? 23.040 -0.539 -6.774 1.00 54.62 175 GLU A CA 1
ATOM 1341 C C . GLU A 1 175 ? 22.004 -1.344 -7.575 1.00 54.62 175 GLU A C 1
ATOM 1343 O O . GLU A 1 175 ? 22.341 -1.944 -8.595 1.00 54.62 175 GLU A O 1
ATOM 1348 N N . THR A 1 176 ? 20.723 -1.269 -7.194 1.00 54.66 176 THR A N 1
ATOM 1349 C CA . THR A 1 176 ? 19.604 -1.842 -7.957 1.00 54.66 176 THR A CA 1
ATOM 1350 C C . THR A 1 176 ? 19.440 -1.171 -9.328 1.00 54.66 176 THR A C 1
ATOM 1352 O O . THR A 1 176 ? 19.008 -1.811 -10.286 1.00 54.66 176 THR A O 1
ATOM 1355 N N . HIS A 1 177 ? 19.817 0.109 -9.448 1.00 51.66 177 HIS A N 1
ATOM 1356 C CA . HIS A 1 177 ? 19.704 0.887 -10.688 1.00 51.66 177 HIS A CA 1
ATOM 1357 C C . HIS A 1 177 ? 20.897 0.672 -11.635 1.00 51.66 177 HIS A C 1
ATOM 1359 O O . HIS A 1 177 ? 20.711 0.690 -12.848 1.00 51.66 177 HIS A O 1
ATOM 1365 N N . GLN A 1 178 ? 22.097 0.387 -11.114 1.00 46.19 178 GLN A N 1
ATOM 1366 C CA . GLN A 1 178 ? 23.306 0.170 -11.934 1.00 46.19 178 GLN A CA 1
ATOM 1367 C C . GLN A 1 178 ? 23.319 -1.176 -12.678 1.00 46.19 178 GLN A C 1
ATOM 1369 O O . GLN A 1 178 ? 23.858 -1.272 -13.779 1.00 46.19 178 GLN A O 1
ATOM 1374 N N . ILE A 1 179 ? 22.707 -2.227 -12.122 1.00 49.88 179 ILE A N 1
ATOM 1375 C CA . ILE A 1 179 ? 22.701 -3.564 -12.751 1.00 49.88 179 ILE A CA 1
ATOM 1376 C C . ILE A 1 179 ? 21.848 -3.581 -14.036 1.00 49.88 179 ILE A C 1
ATOM 1378 O O . ILE A 1 179 ? 22.105 -4.374 -14.944 1.00 49.88 179 ILE A O 1
ATOM 1382 N N . LEU A 1 180 ? 20.873 -2.675 -14.152 1.00 51.34 180 LEU A N 1
ATOM 1383 C CA . LEU A 1 180 ? 20.015 -2.545 -15.334 1.00 51.34 180 LEU A CA 1
ATOM 1384 C C . LEU A 1 180 ? 20.685 -1.768 -16.476 1.00 51.34 180 LEU A C 1
ATOM 1386 O O . LEU A 1 180 ? 20.401 -2.052 -17.637 1.00 51.34 180 LEU A O 1
ATOM 1390 N N . GLU A 1 181 ? 21.616 -0.858 -16.174 1.00 50.16 181 GLU A N 1
ATOM 1391 C CA . GLU A 1 181 ? 22.416 -0.166 -17.197 1.00 50.16 181 GLU A CA 1
ATOM 1392 C C . GLU A 1 181 ? 23.416 -1.121 -17.882 1.00 50.16 181 GLU A C 1
ATOM 1394 O O . GLU A 1 181 ? 23.717 -0.963 -19.061 1.00 50.16 181 GLU A O 1
ATOM 1399 N N . GLY A 1 182 ? 23.860 -2.181 -17.193 1.00 43.72 182 GLY A N 1
ATOM 1400 C CA . GLY A 1 182 ? 24.807 -3.170 -17.728 1.00 43.72 182 GLY A CA 1
ATOM 1401 C C . GLY A 1 182 ? 24.204 -4.306 -18.571 1.00 43.72 182 GLY A C 1
ATOM 1402 O O . GLY A 1 182 ? 24.952 -5.097 -19.141 1.00 43.72 182 GLY A O 1
ATOM 1403 N N . GLN A 1 183 ? 22.874 -4.429 -18.658 1.00 43.75 183 GLN A N 1
ATOM 1404 C CA . GLN A 1 183 ? 22.195 -5.506 -19.408 1.00 43.75 183 GLN A CA 1
ATOM 1405 C C . GLN A 1 183 ? 21.631 -5.043 -20.767 1.00 43.75 183 GLN A C 1
ATOM 1407 O O . GLN A 1 183 ? 20.936 -5.807 -21.437 1.00 43.75 183 GLN A O 1
ATOM 1412 N N . GLY A 1 184 ? 21.928 -3.807 -21.188 1.00 45.31 184 GLY A N 1
ATOM 1413 C CA . GLY A 1 184 ? 21.372 -3.187 -22.397 1.00 45.31 184 GLY A CA 1
ATOM 1414 C C . GLY A 1 184 ? 22.382 -2.700 -23.439 1.00 45.31 184 GLY A C 1
ATOM 1415 O O . GLY A 1 184 ? 21.956 -2.185 -24.471 1.00 45.31 184 GLY A O 1
ATOM 1416 N N . GLU A 1 185 ? 23.691 -2.856 -23.230 1.00 35.84 185 GLU A N 1
ATOM 1417 C CA . GLU A 1 185 ? 24.671 -2.524 -24.269 1.00 35.84 185 GLU A CA 1
ATOM 1418 C C . GLU A 1 185 ? 24.826 -3.700 -25.241 1.00 35.84 185 GLU A C 1
ATOM 1420 O O . GLU A 1 185 ? 25.647 -4.598 -25.060 1.00 35.84 185 GLU A O 1
ATOM 1425 N N . ILE A 1 186 ? 24.025 -3.699 -26.309 1.00 43.75 186 ILE A N 1
ATOM 1426 C CA . ILE A 1 186 ? 24.433 -4.375 -27.543 1.00 43.75 186 ILE A CA 1
ATOM 1427 C C . ILE A 1 186 ? 25.589 -3.534 -28.100 1.00 43.75 186 ILE A C 1
ATOM 1429 O O . ILE A 1 186 ? 25.352 -2.370 -28.434 1.00 43.75 186 ILE A O 1
ATOM 1433 N N . PRO A 1 187 ? 26.821 -4.065 -28.214 1.00 37.56 187 PRO A N 1
ATOM 1434 C CA . PRO A 1 187 ? 27.890 -3.329 -28.864 1.00 37.56 187 PRO A CA 1
ATOM 1435 C C . PRO A 1 187 ? 27.486 -3.138 -30.328 1.00 37.56 187 PRO A C 1
ATOM 1437 O O . PRO A 1 187 ? 27.345 -4.101 -31.084 1.00 37.56 187 PRO A O 1
ATOM 1440 N N . LEU A 1 188 ? 27.232 -1.887 -30.709 1.00 42.19 188 LEU A N 1
ATOM 1441 C CA . LEU A 1 188 ? 27.142 -1.501 -32.109 1.00 42.19 188 LEU A CA 1
ATOM 1442 C C . LEU A 1 188 ? 28.522 -1.742 -32.726 1.00 42.19 188 LEU A C 1
ATOM 1444 O O . LEU A 1 188 ? 29.510 -1.155 -32.283 1.00 42.19 188 LEU A O 1
ATOM 1448 N N . PHE A 1 189 ? 28.570 -2.659 -33.693 1.00 54.59 189 PHE A N 1
ATOM 1449 C CA . PHE A 1 189 ? 29.674 -2.768 -34.644 1.00 54.59 189 PHE A CA 1
ATOM 1450 C C . PHE A 1 189 ? 29.872 -1.445 -35.389 1.00 54.59 189 PHE A C 1
ATOM 1452 O O . PHE A 1 189 ? 28.844 -0.804 -35.719 1.00 54.59 189 PHE A O 1
#